Protein AF-A0A8T9CC82-F1 (afdb_monomer)

Secondary structure (DSSP, 8-state):
-PPPHHHHHHHHHHHHHHHHHHHHHHTTPPPP-SSTTS-S--PPPHHHHHHHHHHHHHHHHHHHHHHHHHHHHHTS-TTHHHHHHHHHHTTGGGSS-TTSEEEHHHHHHHHTS-HHHHHHHHHHHHHTTSSEEEETTEEE--HHHHHHHH-HHHHHHHHHIIIIIHHHHHTHHHHHHHSTT---TTSSHHHHHHT-SS-HHHHHHHHHHHHHHHHGGGPPTT-EEEEEEE-PPPTTSS-HHHHHHHHHHHHHHHHHHTT----HHHHHHHHHHH-TTEEEEEEE--TT-SEEEEEEEE-SS---

Foldseek 3Di:
DDDDLLRVLVVLLVVLVCVLVVVCVVVVHDDDDQAQPHAPDDDDPPVNVVSVVSNVLSVVVNVCVVCDDVCNVVVPDPCQLVLLLCCLVLVLLQLDDAVDKDFLVSSCVSSVHDSVVSVVSVVVVVVVSQWDDPDVGIIHGTNNSNCCNPPVVVSVVSNCCSVQLVQLLVQAVVLCVVPPPDQAQQSASRCVSPVHSDGPVVVVLVVVLVVLLVCVVVADAFDKDKDKAFAQDDPPPDRPSVNVVSVVVQSSCCSRGNVPDQDQVSVQVSQVVSPVQWAWPDWADDPPDRIIITMTTGHPDDPD

Solvent-accessible surface area (backbone atoms only — not comparable to full-atom values): 16527 Å² total; per-residue (Å²): 131,85,82,51,70,66,58,51,31,53,49,47,32,51,60,26,46,49,56,46,51,53,50,30,60,76,68,73,44,85,72,94,59,62,49,63,83,40,72,86,74,83,88,69,59,72,74,49,44,52,27,54,48,50,26,52,45,30,50,52,52,44,51,44,62,74,52,31,78,66,43,57,63,74,61,55,75,83,59,57,58,57,27,54,33,48,35,56,76,46,40,52,47,66,55,55,63,73,93,47,76,46,36,41,60,58,45,12,63,67,41,76,48,55,41,69,54,44,45,55,37,45,59,54,29,32,78,72,52,34,28,43,68,86,45,98,65,36,38,33,54,11,21,59,29,37,39,50,44,75,34,62,72,57,33,50,50,51,42,46,46,42,65,51,39,46,48,4,36,74,26,27,64,62,23,44,70,76,37,71,89,56,61,48,37,39,55,11,3,30,19,66,61,68,71,41,78,61,34,57,57,78,66,40,47,65,50,53,30,49,53,55,49,67,46,49,89,77,59,48,73,71,34,72,52,75,47,78,42,86,42,82,73,68,85,91,72,63,54,72,67,69,43,43,60,58,53,52,49,51,53,30,38,28,6,35,22,40,51,68,67,77,48,72,67,54,49,38,51,50,39,36,73,42,39,77,36,40,43,66,70,54,72,47,67,55,89,93,52,53,41,32,41,36,36,29,34,34,43,79,68,74,82,126

Organism: NCBI:txid602035

InterPro domains:
  IPR029063 S-adenosyl-L-methionine-dependent methyltransferase superfamily [G3DSA:3.40.50.150] (182-303)
  IPR029063 S-adenosyl-L-methionine-dependent methyltransferase superfamily [SSF53335] (198-278)
  IPR036388 Winged helix-like DNA-binding domain superfamily [G3DSA:1.10.10.10] (77-154)
  IPR036390 Winged helix DNA-binding domain superfamily [SSF46785] (82-149)

Radius of gyration: 23.11 Å; Cα contacts (8 Å, |Δi|>4): 413; chains: 1; bounding box: 53×67×57 Å

pLDDT: mean 87.45, std 11.49, range [38.41, 98.69]

Mean predicted aligned error: 8.7 Å

Nearest PDB structures (foldseek):
  7bqo-assembly1_A-2  TM=6.912E-01  e=6.133E-16  Hymenoscyphus scutula
  7bqj-assembly1_A  TM=6.801E-01  e=9.770E-15  Aspergillus bombycis
  7bql-assembly1_A  TM=6.651E-01  e=1.647E-14  Aspergillus bombycis
  7bqj-assembly1_B  TM=6.624E-01  e=3.422E-14  Aspergillus bombycis
  8gx4-assembly1_A  TM=6.098E-01  e=2.861E-09  Apiospora montagnei NRRL 25634

Sequence (304 aa):
MSSTRIMELASIIHNHTSKVDDYLGSQNLPTPSFDISYPATFSLPPEIQVSRQAVLEASDELTTLMLGPASSIAGQPLNSWTSIQAIQRFGIAKSFPPGTTSTFSAIALACSISESDVRRLLRYAMTCYIFHETSPGIVEHTAASKTLAEIPPFGQLVGFLSGEMWPSASRLVDAMEKWPGSEEPNEAGFALAYRTDLPMFNISDKYATKILRALIPGLKNGARVVVSELCLPKPCTLSPYAERSARSFDLSMKGIQNAKERDADDWEQLFEFADSRFKFQGITKPNGSTLSIVNASWDEKSTA

Structure (mmCIF, N/CA/C/O backbone):
data_AF-A0A8T9CC82-F1
#
_entry.id   AF-A0A8T9CC82-F1
#
loop_
_atom_site.group_PDB
_atom_site.id
_atom_site.type_symbol
_atom_site.label_atom_id
_atom_site.label_alt_id
_atom_site.label_comp_id
_atom_site.label_asym_id
_atom_site.label_entity_id
_atom_site.label_seq_id
_atom_site.pdbx_PDB_ins_code
_atom_site.Cartn_x
_atom_site.Cartn_y
_atom_site.Cartn_z
_atom_site.occupancy
_atom_site.B_iso_or_equiv
_atom_site.auth_seq_id
_atom_site.auth_comp_id
_atom_site.auth_asym_id
_atom_site.auth_atom_id
_atom_site.pdbx_PDB_model_num
ATOM 1 N N . MET A 1 1 ? 3.173 40.663 -1.779 1.00 60.94 1 MET A N 1
ATOM 2 C CA . MET A 1 1 ? 2.231 39.712 -2.408 1.00 60.94 1 MET A CA 1
ATOM 3 C C . MET A 1 1 ? 2.055 38.552 -1.444 1.00 60.94 1 MET A C 1
ATOM 5 O O . MET A 1 1 ? 3.045 38.172 -0.832 1.00 60.94 1 MET A O 1
ATOM 9 N N . SER A 1 2 ? 0.832 38.060 -1.242 1.00 73.88 2 SER A N 1
ATOM 10 C CA . SER A 1 2 ? 0.602 36.838 -0.455 1.00 73.88 2 SER A CA 1
ATOM 11 C C . SER A 1 2 ? 1.317 35.661 -1.138 1.00 73.88 2 SER A C 1
ATOM 13 O O . SER A 1 2 ? 1.354 35.611 -2.369 1.00 73.88 2 SER A O 1
ATOM 15 N N . SER A 1 3 ? 1.956 34.785 -0.355 1.00 86.12 3 SER A N 1
ATOM 16 C CA . SER A 1 3 ? 2.607 33.580 -0.881 1.00 86.12 3 SER A CA 1
ATOM 17 C C . SER A 1 3 ? 1.554 32.676 -1.521 1.00 86.12 3 SER A C 1
ATOM 19 O O . SER A 1 3 ? 0.454 32.536 -0.998 1.00 86.12 3 SER A O 1
ATOM 21 N N . THR A 1 4 ? 1.858 32.074 -2.669 1.00 96.56 4 THR A N 1
ATOM 22 C CA . THR A 1 4 ? 0.949 31.096 -3.281 1.00 96.56 4 THR A CA 1
ATOM 23 C C . THR A 1 4 ? 1.016 29.773 -2.518 1.00 96.56 4 THR A C 1
ATOM 25 O O . THR A 1 4 ? 2.058 29.431 -1.954 1.00 96.56 4 THR A O 1
ATOM 28 N N . ARG A 1 5 ? -0.061 28.977 -2.557 1.00 97.25 5 ARG A N 1
ATOM 29 C CA . ARG A 1 5 ? -0.119 27.680 -1.860 1.00 97.25 5 ARG A CA 1
ATOM 30 C C . ARG A 1 5 ? 1.023 26.735 -2.251 1.00 97.25 5 ARG A C 1
ATOM 32 O O . ARG A 1 5 ? 1.617 26.101 -1.389 1.00 97.25 5 ARG A O 1
ATOM 39 N N . ILE A 1 6 ? 1.389 26.685 -3.532 1.00 97.69 6 ILE A N 1
ATOM 40 C CA . ILE A 1 6 ? 2.502 25.844 -4.010 1.00 97.69 6 ILE A CA 1
ATOM 41 C C . ILE A 1 6 ? 3.860 26.263 -3.415 1.00 97.69 6 ILE A C 1
ATOM 43 O O . ILE A 1 6 ? 4.677 25.403 -3.098 1.00 97.69 6 ILE A O 1
ATOM 47 N N . MET A 1 7 ? 4.083 27.564 -3.190 1.00 97.94 7 MET A N 1
ATOM 48 C CA . MET A 1 7 ? 5.307 28.077 -2.560 1.00 97.94 7 MET A CA 1
ATOM 49 C C . MET A 1 7 ? 5.316 27.843 -1.047 1.00 97.94 7 MET A C 1
ATOM 51 O O . MET A 1 7 ? 6.366 27.567 -0.465 1.00 97.94 7 MET A O 1
ATOM 55 N N . GLU A 1 8 ? 4.148 27.910 -0.405 1.00 98.06 8 GLU A N 1
ATOM 56 C CA . GLU A 1 8 ? 3.991 27.538 1.004 1.00 98.06 8 GLU A CA 1
ATOM 57 C C . GLU A 1 8 ? 4.309 26.054 1.219 1.00 98.06 8 GLU A C 1
ATOM 59 O O . GLU A 1 8 ? 5.095 25.722 2.102 1.00 98.06 8 GLU A O 1
ATOM 64 N N . LEU A 1 9 ? 3.765 25.168 0.377 1.00 98.31 9 LEU A N 1
ATOM 65 C CA . LEU A 1 9 ? 4.021 23.726 0.433 1.00 98.31 9 LEU A CA 1
ATOM 66 C C . LEU A 1 9 ? 5.501 23.401 0.217 1.00 98.31 9 LEU A C 1
ATOM 68 O O . LEU A 1 9 ? 6.075 22.647 0.999 1.00 98.31 9 LEU A O 1
ATOM 72 N N . ALA A 1 10 ? 6.146 24.019 -0.777 1.00 98.25 10 ALA A N 1
ATOM 73 C CA . ALA A 1 10 ? 7.585 23.868 -0.994 1.00 98.25 10 ALA A CA 1
ATOM 74 C C . ALA A 1 10 ? 8.401 24.301 0.239 1.00 98.25 10 ALA A C 1
ATOM 76 O O . ALA A 1 10 ? 9.364 23.634 0.621 1.00 98.25 10 ALA A O 1
ATOM 77 N N . SER A 1 11 ? 7.978 25.379 0.905 1.00 98.31 11 SER A N 1
ATOM 78 C CA . SER A 1 11 ? 8.614 25.861 2.135 1.00 98.31 11 SER A CA 1
ATOM 79 C C . SER A 1 11 ? 8.408 24.897 3.312 1.00 98.31 11 SER A C 1
ATOM 81 O O . SER A 1 11 ? 9.343 24.660 4.074 1.00 98.31 11 SER A O 1
ATOM 83 N N . ILE A 1 12 ? 7.216 24.298 3.451 1.00 98.50 12 ILE A N 1
ATOM 84 C CA . ILE A 1 12 ? 6.927 23.258 4.457 1.00 98.50 12 ILE A CA 1
ATOM 85 C C . ILE A 1 12 ? 7.821 22.037 4.229 1.00 98.50 12 ILE A C 1
ATOM 87 O O . ILE A 1 12 ? 8.465 21.577 5.173 1.00 98.50 12 ILE A O 1
ATOM 91 N N . ILE A 1 13 ? 7.901 21.554 2.983 1.00 98.69 13 ILE A N 1
ATOM 92 C CA . ILE A 1 13 ? 8.746 20.415 2.604 1.00 98.69 13 ILE A CA 1
ATOM 93 C C . ILE A 1 13 ? 10.196 20.697 2.987 1.00 98.69 13 ILE A C 1
ATOM 95 O O . ILE A 1 13 ? 10.793 19.887 3.690 1.00 98.69 13 ILE A O 1
ATOM 99 N N . HIS A 1 14 ? 10.746 21.850 2.594 1.00 98.56 14 HIS A N 1
ATOM 100 C CA . HIS A 1 14 ? 12.124 22.212 2.924 1.00 98.56 14 HIS A CA 1
ATOM 101 C C . HIS A 1 14 ? 12.355 22.250 4.441 1.00 98.56 14 HIS A C 1
ATOM 103 O O . HIS A 1 14 ? 13.180 21.500 4.958 1.00 98.56 14 HIS A O 1
ATOM 109 N N . ASN A 1 15 ? 11.568 23.050 5.167 1.00 98.44 15 ASN A N 1
ATOM 110 C CA . ASN A 1 15 ? 11.764 23.277 6.598 1.00 98.44 15 ASN A CA 1
ATOM 111 C C . ASN A 1 15 ? 11.653 21.992 7.428 1.00 98.44 15 ASN A C 1
ATOM 113 O O . ASN A 1 15 ? 12.416 21.795 8.373 1.00 98.44 15 ASN A O 1
ATOM 117 N N . HIS A 1 16 ? 10.685 21.124 7.120 1.00 98.50 16 HIS A N 1
ATOM 118 C CA . HIS A 1 16 ? 10.506 19.881 7.867 1.00 98.50 16 HIS A CA 1
ATOM 119 C C . HIS A 1 16 ? 11.458 18.772 7.417 1.00 98.50 16 HIS A C 1
ATOM 121 O O . HIS A 1 16 ? 11.864 17.979 8.264 1.00 98.50 16 HIS A O 1
ATOM 127 N N . THR A 1 17 ? 11.875 18.745 6.147 1.00 98.19 17 THR A N 1
ATOM 128 C CA . THR A 1 17 ? 12.929 17.823 5.695 1.00 98.19 17 THR A CA 1
ATOM 129 C C . THR A 1 17 ? 14.247 18.144 6.387 1.00 98.19 17 THR A C 1
ATOM 131 O O . THR A 1 17 ? 14.865 17.228 6.915 1.00 98.19 17 THR A O 1
ATOM 134 N N . SER A 1 18 ? 14.626 19.425 6.494 1.00 98.19 18 SER A N 1
ATOM 135 C CA . SER A 1 18 ? 15.823 19.835 7.243 1.00 98.19 18 SER A CA 1
ATOM 136 C C . SER A 1 18 ? 15.778 19.370 8.697 1.00 98.19 18 SER A C 1
ATOM 138 O O . SER A 1 18 ? 16.730 18.767 9.164 1.00 98.19 18 SER A O 1
ATOM 140 N N . LYS A 1 19 ? 14.643 19.528 9.393 1.00 98.00 19 LYS A N 1
ATOM 141 C CA . LYS A 1 19 ? 14.496 19.028 10.775 1.00 98.00 19 LYS A CA 1
ATOM 142 C C . LYS A 1 19 ? 14.694 17.516 10.892 1.00 98.00 19 LYS A C 1
ATOM 144 O O . LYS A 1 19 ? 15.263 17.050 11.876 1.00 98.00 19 LYS A O 1
ATOM 149 N N . VAL A 1 20 ? 14.168 16.749 9.935 1.00 97.06 20 VAL A N 1
ATOM 150 C CA . VAL A 1 20 ? 14.332 15.290 9.916 1.00 97.06 20 VAL A CA 1
ATOM 151 C C . VAL A 1 20 ? 15.793 14.932 9.639 1.0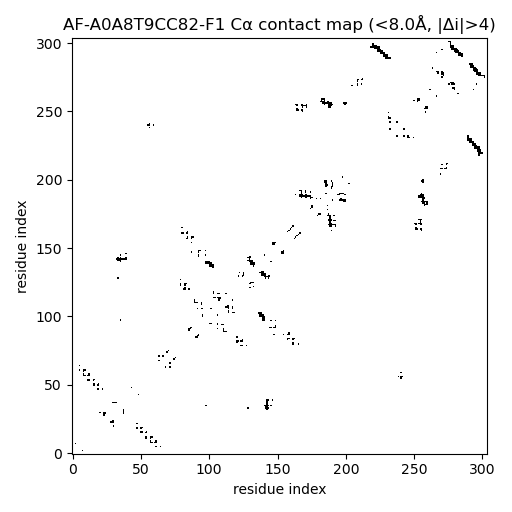0 97.06 20 VAL A C 1
ATOM 153 O O . VAL A 1 20 ? 16.348 14.112 10.363 1.00 97.06 20 VAL A O 1
ATOM 156 N N . ASP A 1 21 ? 16.417 15.557 8.642 1.00 97.00 21 ASP A N 1
ATOM 157 C CA . ASP A 1 21 ? 17.808 15.302 8.253 1.00 97.00 21 ASP A CA 1
ATOM 158 C C . ASP A 1 21 ? 18.798 15.677 9.369 1.00 97.00 21 ASP A C 1
ATOM 160 O O . ASP A 1 21 ? 19.617 14.849 9.767 1.00 97.00 21 ASP A O 1
ATOM 164 N N . ASP A 1 22 ? 18.635 16.857 9.977 1.00 97.50 22 ASP A N 1
ATOM 165 C CA . ASP A 1 22 ? 19.425 17.319 11.125 1.00 97.50 22 ASP A CA 1
ATOM 166 C C . ASP A 1 22 ? 19.336 16.330 12.297 1.00 97.50 22 ASP A C 1
ATOM 168 O O . ASP A 1 22 ? 20.345 15.993 12.924 1.00 97.50 22 ASP A O 1
ATOM 172 N N . TYR A 1 23 ? 18.129 15.828 12.592 1.00 97.06 23 TYR A N 1
ATOM 173 C CA . TYR A 1 23 ? 17.939 14.831 13.642 1.00 97.06 23 TYR A CA 1
ATOM 174 C C . TYR A 1 23 ? 18.681 13.533 13.318 1.00 97.06 23 TYR A C 1
ATOM 176 O O . TYR A 1 23 ? 19.432 13.040 14.163 1.00 97.06 23 TYR A O 1
ATOM 184 N N . LEU A 1 24 ? 18.508 13.000 12.104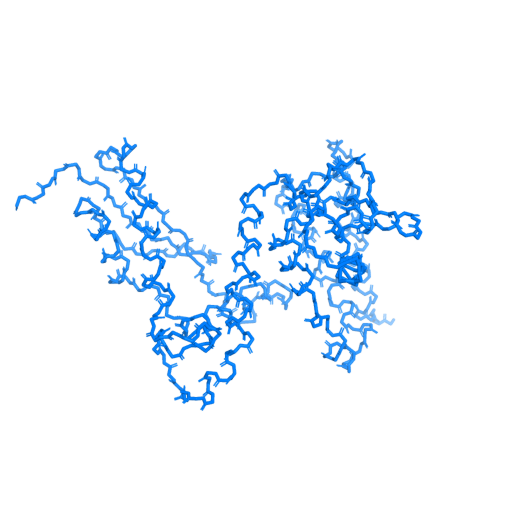 1.00 95.62 24 LEU A N 1
ATOM 185 C CA . LEU A 1 24 ? 19.170 11.767 11.678 1.00 95.62 24 LEU A CA 1
ATOM 186 C C . LEU A 1 24 ? 20.695 11.903 11.758 1.00 95.62 24 LEU A C 1
ATOM 188 O O . LEU A 1 24 ? 21.345 11.044 12.353 1.00 95.62 24 LEU A O 1
ATOM 192 N N . GLY A 1 25 ? 21.246 13.016 11.267 1.00 95.75 25 GLY A N 1
ATOM 193 C CA . GLY A 1 25 ? 22.669 13.328 11.370 1.00 95.75 25 GLY A CA 1
ATOM 194 C C . GLY A 1 25 ? 23.148 13.414 12.821 1.00 95.75 25 GLY A C 1
ATOM 195 O O . GLY A 1 25 ? 24.139 12.781 13.180 1.00 95.75 25 GLY A O 1
ATOM 196 N N . SER A 1 26 ? 22.414 14.116 13.693 1.00 96.62 26 SER A N 1
ATOM 197 C CA . SER A 1 26 ? 22.783 14.269 15.111 1.00 96.62 26 SER A CA 1
ATOM 198 C C . SER A 1 26 ? 22.814 12.949 15.891 1.00 96.62 26 SER A C 1
ATOM 200 O O . SER A 1 26 ? 23.557 12.820 16.863 1.00 96.62 26 SER A O 1
ATOM 202 N N . GLN A 1 27 ? 22.005 11.973 15.473 1.00 94.94 27 GLN A N 1
ATOM 203 C CA . GLN A 1 27 ? 21.898 10.656 16.100 1.00 94.94 27 GLN A CA 1
ATOM 204 C C . GLN A 1 27 ? 22.718 9.578 15.367 1.00 94.94 27 GLN A C 1
ATOM 206 O O . GLN A 1 27 ? 22.663 8.412 15.756 1.00 94.94 27 GLN A O 1
ATOM 211 N N . ASN A 1 28 ? 23.477 9.943 14.322 1.00 93.69 28 ASN A N 1
ATOM 212 C CA . ASN A 1 28 ? 24.186 9.015 13.428 1.00 93.69 28 ASN A CA 1
ATOM 213 C C . ASN A 1 28 ? 23.277 7.909 12.857 1.00 93.69 28 ASN A C 1
ATOM 215 O O . ASN A 1 28 ? 23.661 6.741 12.766 1.00 93.69 28 ASN A O 1
ATOM 219 N N . LEU A 1 29 ? 22.047 8.276 12.503 1.00 93.00 29 LEU A N 1
ATOM 220 C CA . LEU A 1 29 ? 21.052 7.382 11.923 1.00 93.00 29 LEU A CA 1
ATOM 221 C C . LEU A 1 29 ? 21.124 7.407 10.391 1.00 93.00 29 LEU A C 1
ATOM 223 O O . LEU A 1 29 ? 21.481 8.433 9.812 1.00 93.00 29 LEU A O 1
ATOM 227 N N . PRO A 1 30 ? 20.756 6.307 9.708 1.00 91.69 30 PRO A N 1
ATOM 228 C CA . PRO A 1 30 ? 20.768 6.268 8.251 1.00 91.69 30 PRO A CA 1
ATOM 229 C C . PRO A 1 30 ? 19.722 7.219 7.651 1.00 91.69 30 PRO A C 1
ATOM 231 O O . PRO A 1 30 ? 18.550 7.206 8.038 1.00 91.69 30 PRO A O 1
ATOM 234 N N . THR A 1 31 ? 20.132 7.995 6.649 1.00 92.12 31 THR A N 1
ATOM 235 C CA . THR A 1 31 ? 19.235 8.831 5.836 1.00 92.12 31 THR A CA 1
ATOM 236 C C . THR A 1 31 ? 18.356 7.958 4.923 1.00 92.12 31 THR A C 1
ATOM 238 O O . THR A 1 31 ? 18.851 6.956 4.396 1.00 92.12 31 THR A O 1
ATOM 241 N N . PRO A 1 32 ? 17.062 8.297 4.715 1.00 92.62 32 PRO A N 1
ATOM 242 C CA . PRO A 1 32 ? 16.181 7.596 3.780 1.00 92.62 32 PRO A CA 1
ATOM 243 C C . PRO A 1 32 ? 16.805 7.392 2.400 1.00 92.62 32 PRO A C 1
ATOM 245 O O . PRO A 1 32 ? 17.308 8.329 1.785 1.00 92.62 32 PRO A O 1
ATOM 248 N N . SER A 1 33 ? 16.756 6.153 1.915 1.00 94.62 33 SER A N 1
ATOM 249 C CA . SER A 1 33 ? 17.393 5.731 0.671 1.00 94.62 33 SER A CA 1
ATOM 250 C C . SER A 1 33 ? 16.652 4.535 0.067 1.00 94.62 33 SER A C 1
ATOM 252 O O . SER A 1 33 ? 15.993 3.776 0.778 1.00 94.62 33 SER A O 1
ATOM 254 N N . PHE A 1 34 ? 16.778 4.348 -1.249 1.00 96.38 34 PHE A N 1
ATOM 255 C CA . PHE A 1 34 ? 16.325 3.131 -1.931 1.00 96.38 34 PHE A CA 1
ATOM 256 C C . PHE A 1 34 ? 17.347 1.986 -1.850 1.00 96.38 34 PHE A C 1
ATOM 258 O O . PHE A 1 34 ? 17.025 0.860 -2.231 1.00 96.38 34 PHE A O 1
ATOM 265 N N . ASP A 1 35 ? 18.557 2.259 -1.362 1.00 95.50 35 ASP A N 1
ATOM 266 C CA . ASP A 1 35 ? 19.635 1.284 -1.219 1.00 95.50 35 ASP A CA 1
ATOM 267 C C . ASP A 1 35 ? 19.294 0.185 -0.200 1.00 95.50 35 ASP A C 1
ATOM 269 O O . ASP A 1 35 ? 18.665 0.436 0.827 1.00 95.50 35 ASP A O 1
ATOM 273 N N . ILE A 1 36 ? 19.750 -1.043 -0.455 1.00 95.31 36 ILE A N 1
ATOM 274 C CA . ILE A 1 36 ? 19.469 -2.223 0.381 1.00 95.31 36 ILE A CA 1
ATOM 275 C C . ILE A 1 36 ? 19.974 -2.116 1.828 1.00 95.31 36 ILE A C 1
ATOM 277 O O . ILE A 1 36 ? 19.551 -2.906 2.681 1.00 95.31 36 ILE A O 1
ATOM 281 N N . SER A 1 37 ? 20.895 -1.192 2.112 1.00 93.44 37 SER A N 1
ATOM 282 C CA . SER A 1 37 ? 21.384 -0.909 3.463 1.00 93.44 37 SER A CA 1
ATOM 283 C C . SER A 1 37 ? 20.346 -0.199 4.333 1.00 93.44 37 SER A C 1
ATOM 285 O O . SER A 1 37 ? 20.429 -0.293 5.559 1.00 93.44 37 SER A O 1
ATOM 287 N N . TYR A 1 38 ? 19.350 0.466 3.735 1.00 94.62 38 TYR A N 1
ATOM 288 C CA . TYR A 1 38 ? 18.329 1.172 4.497 1.00 94.62 38 TYR A CA 1
ATOM 289 C C . TYR A 1 38 ? 17.411 0.182 5.243 1.00 94.62 38 TYR A C 1
ATOM 291 O O . TYR A 1 38 ? 16.902 -0.768 4.635 1.00 94.62 38 TYR A O 1
ATOM 299 N N . PRO A 1 39 ? 17.191 0.358 6.561 1.00 91.88 39 PRO A N 1
ATOM 300 C CA . PRO A 1 39 ? 16.388 -0.570 7.347 1.00 91.88 39 PRO A CA 1
ATOM 301 C C . PRO A 1 39 ? 14.901 -0.483 6.981 1.00 91.88 39 PRO A C 1
ATOM 303 O O . PRO A 1 39 ? 14.358 0.596 6.761 1.00 91.88 39 PRO A O 1
ATOM 306 N N . ALA A 1 40 ? 14.212 -1.628 6.994 1.00 87.38 40 ALA A N 1
ATOM 307 C CA . ALA A 1 40 ? 12.778 -1.704 6.697 1.00 87.38 40 ALA A CA 1
ATOM 308 C C . ALA A 1 40 ? 11.904 -0.961 7.722 1.00 87.38 40 ALA A C 1
ATOM 310 O O . ALA A 1 40 ? 10.841 -0.439 7.391 1.00 87.38 40 ALA A O 1
ATOM 311 N N . THR A 1 41 ? 12.345 -0.926 8.980 1.00 82.31 41 THR A N 1
ATOM 312 C CA . THR A 1 41 ? 11.643 -0.257 10.074 1.00 82.31 41 THR A CA 1
ATOM 313 C C . THR A 1 41 ? 12.631 0.514 10.927 1.00 82.31 41 THR A C 1
ATOM 315 O O . THR A 1 41 ? 13.655 -0.029 11.342 1.00 82.31 41 THR A O 1
ATOM 318 N N . PHE A 1 42 ? 12.290 1.758 11.237 1.00 81.75 42 PHE A N 1
ATOM 319 C CA . PHE A 1 42 ? 13.041 2.598 12.155 1.00 81.75 42 PHE A CA 1
ATOM 320 C C . PHE A 1 42 ? 12.078 3.513 12.926 1.00 81.75 42 PHE A C 1
ATOM 322 O O . PHE A 1 42 ? 11.101 4.013 12.359 1.00 81.75 42 PHE A O 1
ATOM 329 N N . SER A 1 43 ? 12.340 3.723 14.217 1.00 84.62 43 SER A N 1
ATOM 330 C CA . SER A 1 43 ? 11.483 4.511 15.109 1.00 84.62 43 SER A CA 1
ATOM 331 C C . SER A 1 43 ? 12.045 5.916 15.298 1.00 84.62 43 SER A C 1
ATOM 333 O O . SER A 1 43 ? 13.135 6.076 15.835 1.00 84.62 43 SER A O 1
ATOM 335 N N . LEU A 1 44 ? 11.280 6.934 14.900 1.00 89.25 44 LEU A N 1
ATOM 336 C CA . LEU A 1 44 ? 11.583 8.342 15.186 1.00 89.25 44 LEU A CA 1
ATOM 337 C C . LEU A 1 44 ? 10.770 8.820 16.397 1.00 89.25 44 LEU A C 1
ATOM 339 O O . LEU A 1 44 ? 9.638 8.348 16.573 1.00 89.25 44 LEU A O 1
ATOM 343 N N . PRO A 1 45 ? 11.298 9.764 17.195 1.00 94.00 45 PRO A N 1
ATOM 344 C CA . PRO A 1 45 ? 10.574 10.335 18.321 1.00 94.00 45 PRO A CA 1
ATOM 345 C C . PRO A 1 45 ? 9.391 11.201 17.841 1.00 94.00 45 PRO A C 1
ATOM 347 O O . PRO A 1 45 ? 9.399 11.668 16.693 1.00 94.00 45 PRO A O 1
ATOM 350 N N . PRO A 1 46 ? 8.352 11.405 18.675 1.00 93.06 46 PRO A N 1
ATOM 351 C CA . PRO A 1 46 ? 7.082 12.007 18.255 1.00 93.06 46 PRO A CA 1
ATOM 352 C C . PRO A 1 46 ? 7.211 13.352 17.527 1.00 93.06 46 PRO A C 1
ATOM 354 O O . PRO A 1 46 ? 6.524 13.597 16.539 1.00 93.06 46 PRO A O 1
ATOM 357 N N . GLU A 1 47 ? 8.121 14.218 17.957 1.00 93.00 47 GLU A N 1
ATOM 358 C CA . GLU A 1 47 ? 8.361 15.530 17.356 1.00 93.00 47 GLU A CA 1
ATOM 359 C C . GLU A 1 47 ? 8.928 15.446 15.929 1.00 93.00 47 GLU A C 1
ATOM 361 O O . GLU A 1 47 ? 8.565 16.236 15.050 1.00 93.00 47 GLU A O 1
ATOM 366 N N . ILE A 1 48 ? 9.767 14.443 15.662 1.00 96.25 48 ILE A N 1
ATOM 367 C CA . ILE A 1 48 ? 10.315 14.188 14.327 1.00 96.25 48 ILE A CA 1
ATOM 368 C C . ILE A 1 48 ? 9.289 13.453 13.464 1.00 96.25 48 ILE A C 1
ATOM 370 O O . ILE A 1 48 ? 9.200 13.721 12.267 1.00 96.25 48 ILE A O 1
ATOM 374 N N . GLN A 1 49 ? 8.443 12.609 14.064 1.00 93.75 49 GLN A N 1
ATOM 375 C CA . GLN A 1 49 ? 7.300 11.998 13.377 1.00 93.75 49 GLN A CA 1
ATOM 376 C C . GLN A 1 49 ? 6.335 13.050 12.829 1.00 93.75 49 GLN A C 1
ATOM 378 O O . GLN A 1 49 ? 5.920 12.944 11.677 1.00 93.75 49 GLN A O 1
ATOM 383 N N . VAL A 1 50 ? 6.034 14.094 13.608 1.00 94.69 50 VAL A N 1
ATOM 384 C CA . VAL A 1 50 ? 5.215 15.229 13.151 1.00 94.69 50 VAL A CA 1
ATOM 385 C C . VAL A 1 50 ? 5.859 15.918 11.948 1.00 94.69 50 VAL A C 1
ATOM 387 O O . VAL A 1 50 ? 5.174 16.222 10.974 1.00 94.69 50 VAL A O 1
ATOM 390 N N . SER A 1 51 ? 7.181 16.124 11.971 1.00 97.38 51 SER A N 1
ATOM 391 C CA . SER A 1 51 ? 7.882 16.728 10.831 1.00 97.38 51 SER A CA 1
ATOM 392 C C . SER A 1 51 ? 7.876 15.825 9.598 1.00 97.38 51 SER A C 1
ATOM 394 O O . SER A 1 51 ? 7.575 16.298 8.507 1.00 97.38 51 SER A O 1
ATOM 396 N N . ARG A 1 52 ? 8.117 14.521 9.766 1.00 95.38 52 ARG A N 1
ATOM 397 C CA . ARG A 1 52 ? 8.009 13.535 8.684 1.00 95.38 52 ARG A CA 1
ATOM 398 C C . ARG A 1 52 ? 6.609 13.532 8.069 1.00 95.38 52 ARG A C 1
ATOM 400 O O . ARG A 1 52 ? 6.485 13.553 6.849 1.00 95.38 52 ARG A O 1
ATOM 407 N N . GLN A 1 53 ? 5.569 13.550 8.899 1.00 95.06 53 GLN A N 1
ATOM 408 C CA . GLN A 1 53 ? 4.182 13.599 8.444 1.00 95.06 53 GLN A CA 1
ATOM 409 C C . GLN A 1 53 ? 3.895 14.885 7.656 1.00 95.06 53 GLN A C 1
ATOM 411 O O . GLN A 1 53 ? 3.337 14.806 6.568 1.00 95.06 53 GLN A O 1
ATOM 416 N N . ALA A 1 54 ? 4.351 16.047 8.134 1.00 97.44 54 ALA A N 1
ATOM 417 C CA . ALA A 1 54 ? 4.184 17.316 7.422 1.00 97.44 54 ALA A CA 1
ATOM 418 C C . ALA A 1 54 ? 4.830 17.304 6.023 1.00 97.44 54 ALA A C 1
ATOM 420 O O . ALA A 1 54 ? 4.245 17.826 5.074 1.00 97.44 54 ALA A O 1
ATOM 421 N N . VAL A 1 55 ? 6.005 16.674 5.870 1.00 98.00 55 VAL A N 1
ATOM 422 C CA . VAL A 1 55 ? 6.649 16.493 4.554 1.00 98.00 55 VAL A CA 1
ATOM 423 C C . VAL A 1 55 ? 5.787 15.627 3.638 1.00 98.00 55 VAL A C 1
ATOM 425 O O . VAL A 1 55 ? 5.593 15.987 2.478 1.00 98.00 55 VAL A O 1
ATOM 428 N N . LEU A 1 56 ? 5.264 14.507 4.141 1.00 96.88 56 LEU A N 1
ATOM 429 C CA . LEU A 1 56 ? 4.442 13.583 3.357 1.00 96.88 56 LEU A CA 1
ATOM 430 C C . LEU A 1 56 ? 3.140 14.243 2.883 1.00 96.88 56 LEU A C 1
ATOM 432 O O . LEU A 1 56 ? 2.815 14.168 1.701 1.00 96.88 56 LEU A O 1
ATOM 436 N N . GLU A 1 57 ? 2.443 14.945 3.777 1.00 97.38 57 GLU A N 1
ATOM 437 C CA . GLU A 1 57 ? 1.205 15.664 3.459 1.00 97.38 57 GLU A CA 1
ATOM 438 C C . GLU A 1 57 ? 1.439 16.782 2.444 1.00 97.38 57 GLU A C 1
ATOM 440 O O . GLU A 1 57 ? 0.715 16.888 1.454 1.00 97.38 57 GLU A O 1
ATOM 445 N N . ALA A 1 58 ? 2.485 17.589 2.649 1.00 98.25 58 ALA A N 1
ATOM 446 C CA . ALA A 1 58 ? 2.793 18.683 1.741 1.00 98.25 58 ALA A CA 1
ATOM 447 C C . ALA A 1 58 ? 3.257 18.184 0.365 1.00 98.25 58 ALA A C 1
ATOM 449 O O . ALA A 1 58 ? 2.908 18.784 -0.650 1.00 98.25 58 ALA A O 1
ATOM 450 N N . SER A 1 59 ? 4.009 17.079 0.316 1.00 97.94 59 SER A N 1
ATOM 451 C CA . SER A 1 59 ? 4.458 16.462 -0.939 1.00 97.94 59 SER A CA 1
ATOM 452 C C . SER A 1 59 ? 3.295 15.863 -1.726 1.00 97.94 59 SER A C 1
ATOM 454 O O . SER A 1 59 ? 3.246 16.005 -2.948 1.00 97.94 59 SER A O 1
ATOM 456 N N . ASP A 1 60 ? 2.343 15.227 -1.041 1.00 96.31 60 ASP A N 1
ATOM 457 C CA . ASP A 1 60 ? 1.124 14.682 -1.641 1.00 96.31 60 ASP A CA 1
ATOM 458 C C . ASP A 1 60 ? 0.237 15.784 -2.241 1.00 96.31 60 ASP A C 1
ATOM 460 O O . ASP A 1 60 ? -0.161 15.707 -3.410 1.00 96.31 60 ASP A O 1
ATOM 464 N N . GLU A 1 61 ? -0.007 16.851 -1.474 1.00 97.44 61 GLU A N 1
ATOM 465 C CA . GLU A 1 61 ? -0.791 17.997 -1.935 1.00 97.44 61 GLU A CA 1
ATOM 466 C C . GLU A 1 61 ? -0.093 18.707 -3.101 1.00 97.44 61 GLU A C 1
ATOM 468 O O . GLU A 1 61 ? -0.716 18.963 -4.132 1.00 97.44 61 GLU A O 1
ATOM 473 N N . LEU A 1 62 ? 1.214 18.972 -2.984 1.00 97.75 62 LEU A N 1
ATOM 474 C CA . LEU A 1 62 ? 1.984 19.634 -4.035 1.00 97.75 62 LEU A CA 1
ATOM 475 C C . LEU A 1 62 ? 1.994 18.804 -5.321 1.00 97.75 62 LEU A C 1
ATOM 477 O O . LEU A 1 62 ? 1.762 19.354 -6.394 1.00 97.75 62 LEU A O 1
ATOM 481 N N . THR A 1 63 ? 2.195 17.488 -5.226 1.00 95.62 63 THR A N 1
ATOM 482 C CA . THR A 1 63 ? 2.141 16.587 -6.388 1.00 95.62 63 THR A CA 1
ATOM 483 C C . THR A 1 63 ? 0.778 16.666 -7.069 1.00 95.62 63 THR A C 1
ATOM 485 O O . THR A 1 63 ? 0.701 16.850 -8.284 1.00 95.62 63 THR A O 1
ATOM 488 N N . THR A 1 64 ? -0.303 16.601 -6.291 1.00 95.75 64 THR A N 1
ATOM 489 C CA . THR A 1 64 ? -1.673 16.685 -6.811 1.00 95.75 64 THR A CA 1
ATOM 490 C C . THR A 1 64 ? -1.939 18.024 -7.507 1.00 95.75 64 THR A C 1
ATOM 492 O O . THR A 1 64 ? -2.503 18.046 -8.602 1.00 95.75 64 THR A O 1
ATOM 495 N N . LEU A 1 65 ? -1.495 19.139 -6.916 1.00 96.62 65 LEU A N 1
ATOM 496 C CA . LEU A 1 65 ? -1.633 20.475 -7.504 1.00 96.62 65 LEU A CA 1
ATOM 497 C C . LEU A 1 65 ? -0.832 20.620 -8.805 1.00 96.62 65 LEU A C 1
ATOM 499 O O . LEU A 1 65 ? -1.341 21.188 -9.769 1.00 96.62 65 LEU A O 1
ATOM 503 N N . MET A 1 66 ? 0.391 20.085 -8.850 1.00 96.38 66 MET A N 1
ATOM 504 C CA . MET A 1 66 ? 1.263 20.155 -10.028 1.00 96.38 66 MET A CA 1
ATOM 505 C C . MET A 1 66 ? 0.771 19.281 -11.188 1.00 96.38 66 MET A C 1
ATOM 507 O O . MET A 1 66 ? 0.953 19.650 -12.346 1.00 96.38 66 MET A O 1
ATOM 511 N N . LEU A 1 67 ? 0.125 18.148 -10.899 1.00 94.94 67 LEU A N 1
ATOM 512 C CA . LEU A 1 67 ? -0.514 17.302 -11.914 1.00 94.94 67 LEU A CA 1
ATOM 513 C C . LEU A 1 67 ? -1.725 17.986 -12.565 1.00 94.94 67 LEU A C 1
ATOM 515 O O . LEU A 1 67 ? -2.015 1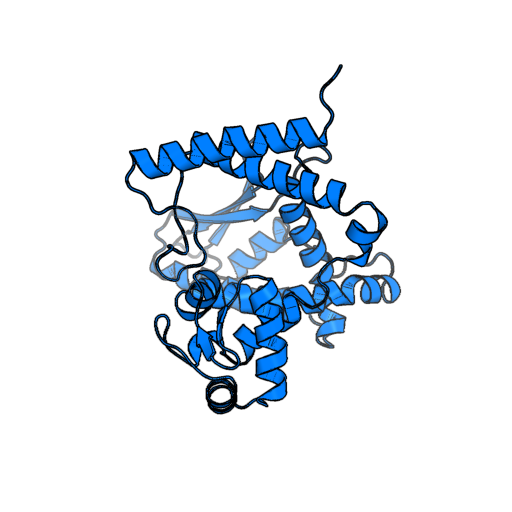7.755 -13.742 1.00 94.94 67 LEU A O 1
ATOM 519 N N . GLY A 1 68 ? -2.439 18.810 -11.795 1.00 94.19 68 GLY A N 1
ATOM 520 C CA . GLY A 1 68 ? -3.724 19.372 -12.188 1.00 94.19 68 GLY A CA 1
ATOM 521 C C . GLY A 1 68 ? -4.868 18.343 -12.147 1.00 94.19 68 GLY A C 1
ATOM 522 O O . GLY A 1 68 ? -4.645 17.143 -11.974 1.00 94.19 68 GLY A O 1
ATOM 523 N N . PRO A 1 69 ? -6.123 18.796 -12.313 1.00 93.06 69 PRO A N 1
ATOM 524 C CA . PRO A 1 69 ? -7.314 17.993 -12.017 1.00 93.06 69 PRO A CA 1
ATOM 525 C C . PRO A 1 69 ? -7.511 16.780 -12.938 1.00 93.06 69 PRO A C 1
ATOM 527 O O . PRO A 1 69 ? -7.997 15.746 -12.496 1.00 93.06 69 PRO A O 1
ATOM 530 N N . ALA A 1 70 ? -7.148 16.880 -14.220 1.00 90.62 70 ALA A N 1
ATOM 531 C CA . ALA A 1 70 ? -7.323 15.767 -15.154 1.00 90.62 70 ALA A CA 1
ATOM 532 C C . ALA A 1 70 ? -6.332 14.631 -14.857 1.00 90.62 70 ALA A C 1
ATOM 534 O O . ALA A 1 70 ? -6.727 13.473 -14.719 1.00 90.62 70 ALA A O 1
ATOM 535 N N . SER A 1 71 ? -5.050 14.970 -14.710 1.00 90.38 71 SER A N 1
ATOM 536 C CA . SER A 1 71 ? -3.991 13.993 -14.449 1.00 90.38 71 SER A CA 1
ATOM 537 C C . SER A 1 71 ? -4.061 13.423 -13.034 1.00 90.38 71 SER A C 1
ATOM 539 O O . SER A 1 71 ? -3.680 12.274 -12.839 1.00 90.38 71 SER A O 1
ATOM 541 N N . SER A 1 72 ? -4.581 14.163 -12.048 1.00 87.69 72 SER A N 1
ATOM 542 C CA . SER A 1 72 ? -4.770 13.624 -10.696 1.00 87.69 72 SER A CA 1
ATOM 543 C C . SER A 1 72 ? -5.833 12.519 -10.632 1.00 87.69 72 SER A C 1
ATOM 545 O O . SER A 1 72 ? -5.723 11.632 -9.787 1.00 87.69 72 SER A O 1
ATOM 547 N N . ILE A 1 73 ? -6.815 12.529 -11.544 1.00 85.19 73 ILE A N 1
ATOM 548 C CA . ILE A 1 73 ? -7.849 11.489 -11.665 1.00 85.19 73 ILE A CA 1
ATOM 549 C C . ILE A 1 73 ? -7.384 10.366 -12.601 1.00 85.19 73 ILE A C 1
ATOM 551 O O . ILE A 1 73 ? -7.370 9.200 -12.217 1.00 85.19 73 ILE A O 1
ATOM 555 N N . ALA A 1 74 ? -6.994 10.707 -13.832 1.00 83.38 74 ALA A N 1
ATOM 556 C CA . ALA A 1 74 ? -6.714 9.727 -14.885 1.00 83.38 74 ALA A CA 1
ATOM 557 C C . ALA A 1 74 ? -5.274 9.183 -14.871 1.00 83.38 74 ALA A C 1
ATOM 559 O O . ALA A 1 74 ? -5.001 8.156 -15.486 1.00 83.38 74 ALA A O 1
ATOM 560 N N . GLY A 1 75 ? -4.348 9.861 -14.190 1.00 74.31 75 GLY A N 1
ATOM 561 C CA . GLY A 1 75 ? -2.936 9.475 -14.103 1.00 74.31 75 GLY A CA 1
ATOM 562 C C . GLY A 1 75 ? -2.620 8.491 -12.977 1.00 74.31 75 GLY A C 1
ATOM 563 O O . GLY A 1 75 ? -1.452 8.163 -12.775 1.00 74.31 75 GLY A O 1
ATOM 564 N N . GLN A 1 76 ? -3.627 8.025 -12.230 1.00 73.81 76 GLN A N 1
ATOM 565 C CA . GLN A 1 76 ? -3.409 7.100 -11.123 1.00 73.81 76 GLN A CA 1
ATOM 566 C C . GLN A 1 76 ? -2.887 5.740 -11.634 1.00 73.81 76 GLN A C 1
ATOM 568 O O . GLN A 1 76 ? -3.455 5.165 -12.568 1.00 73.81 76 GLN A O 1
ATOM 573 N N . PRO A 1 77 ? -1.819 5.190 -11.030 1.00 74.62 77 PRO A N 1
ATOM 574 C CA . PRO A 1 77 ? -1.197 3.942 -11.463 1.00 74.62 77 PRO A CA 1
ATOM 575 C C . PRO A 1 77 ? -2.096 2.715 -11.209 1.00 74.62 77 PRO A C 1
ATOM 577 O O . PRO A 1 77 ? -1.997 2.059 -10.169 1.00 74.62 77 PRO A O 1
ATOM 580 N N . LEU A 1 78 ? -2.934 2.365 -12.193 1.00 74.62 78 LEU A N 1
ATOM 581 C CA . LEU A 1 78 ? -3.899 1.252 -12.126 1.00 74.62 78 LEU A CA 1
ATOM 582 C C . LEU A 1 78 ? -3.252 -0.119 -11.860 1.00 74.62 78 LEU A C 1
ATOM 584 O O . LEU A 1 78 ? -3.849 -0.974 -11.214 1.00 74.62 78 LEU A O 1
ATOM 588 N N . ASN A 1 79 ? -2.029 -0.331 -12.354 1.00 79.44 79 ASN A N 1
ATOM 589 C CA . ASN A 1 79 ? -1.377 -1.647 -12.377 1.00 79.44 79 ASN A CA 1
ATOM 590 C C . ASN A 1 79 ? -0.378 -1.866 -11.228 1.00 79.44 79 ASN A C 1
ATOM 592 O O . ASN A 1 79 ? 0.335 -2.869 -11.219 1.00 79.44 79 ASN A O 1
ATOM 596 N N . SER A 1 80 ? -0.316 -0.948 -10.257 1.00 79.06 80 SER A N 1
ATOM 597 C CA . SER A 1 80 ? 0.612 -1.031 -9.117 1.00 79.06 80 SER A CA 1
ATOM 598 C C . SER A 1 80 ? 0.451 -2.309 -8.303 1.00 79.06 80 SER A C 1
ATOM 600 O O . SER A 1 80 ? 1.436 -2.995 -8.021 1.00 79.06 80 SER A O 1
ATOM 602 N N . TRP A 1 81 ? -0.790 -2.699 -8.031 1.00 88.56 81 TRP A N 1
ATOM 603 C CA . TRP A 1 81 ? -1.082 -3.939 -7.321 1.00 88.56 81 TRP A CA 1
ATOM 604 C C . TRP A 1 81 ? -0.807 -5.197 -8.143 1.00 88.56 81 TRP A C 1
ATOM 606 O O . TRP A 1 81 ? -0.418 -6.204 -7.561 1.00 88.56 81 TRP A O 1
ATOM 616 N N . THR A 1 82 ? -0.905 -5.142 -9.473 1.00 92.38 82 THR A N 1
ATOM 617 C CA . THR A 1 82 ? -0.607 -6.287 -10.350 1.00 92.38 82 THR A CA 1
ATOM 618 C C . THR A 1 82 ? 0.848 -6.733 -10.210 1.00 92.38 82 THR A C 1
ATOM 620 O O . THR A 1 82 ? 1.119 -7.918 -10.013 1.00 92.38 82 THR A O 1
ATOM 623 N N . SER A 1 83 ? 1.797 -5.790 -10.256 1.00 94.00 83 SER A N 1
ATOM 624 C CA . SER A 1 83 ? 3.218 -6.108 -10.065 1.00 94.00 83 SER A CA 1
ATOM 625 C C . SER A 1 83 ? 3.498 -6.639 -8.660 1.00 94.00 83 SER A C 1
ATOM 627 O O . SER A 1 83 ? 4.197 -7.639 -8.518 1.00 94.00 83 SER A O 1
ATOM 629 N N . ILE A 1 84 ? 2.926 -6.018 -7.624 1.00 92.88 84 ILE A N 1
ATOM 630 C CA . ILE A 1 84 ? 3.099 -6.451 -6.229 1.00 92.88 84 ILE A CA 1
ATOM 631 C C . ILE A 1 84 ? 2.542 -7.867 -6.016 1.00 92.88 84 ILE A C 1
ATOM 633 O O . ILE A 1 84 ? 3.219 -8.714 -5.426 1.00 92.88 84 ILE A O 1
ATOM 637 N N . GLN A 1 85 ? 1.345 -8.143 -6.542 1.00 93.38 85 GLN A N 1
ATOM 638 C CA . GLN A 1 85 ? 0.711 -9.457 -6.477 1.00 93.38 85 GLN A CA 1
ATOM 639 C C . GLN A 1 85 ? 1.587 -10.513 -7.151 1.00 93.38 85 GLN A C 1
ATOM 641 O O . GLN A 1 85 ? 1.820 -11.573 -6.576 1.00 93.38 85 GLN A O 1
ATOM 646 N N . ALA A 1 86 ? 2.112 -10.228 -8.346 1.00 95.12 86 ALA A N 1
ATOM 647 C CA . ALA A 1 86 ? 2.987 -11.153 -9.054 1.00 95.12 86 ALA A CA 1
ATOM 648 C C . ALA A 1 86 ? 4.305 -11.397 -8.301 1.00 95.12 86 ALA A C 1
ATOM 650 O O . ALA A 1 86 ? 4.733 -12.545 -8.177 1.00 95.12 86 ALA A O 1
ATOM 651 N N . ILE A 1 87 ? 4.916 -10.342 -7.744 1.00 95.56 87 ILE A N 1
ATOM 652 C CA . ILE A 1 87 ? 6.144 -10.454 -6.946 1.00 95.56 87 ILE A CA 1
ATOM 653 C C . ILE A 1 87 ? 5.943 -11.403 -5.764 1.00 95.56 87 ILE A C 1
ATOM 655 O O . ILE A 1 87 ? 6.802 -12.255 -5.528 1.00 95.56 87 ILE A O 1
ATOM 659 N N . GLN A 1 88 ? 4.818 -11.293 -5.052 1.00 92.81 88 GLN A N 1
ATOM 660 C CA . GLN A 1 88 ? 4.503 -12.209 -3.956 1.00 92.81 88 GLN A CA 1
ATOM 661 C C . GLN A 1 88 ? 4.152 -13.615 -4.449 1.00 92.81 88 GLN A C 1
ATOM 663 O O . GLN A 1 88 ? 4.745 -14.594 -3.999 1.00 92.81 88 GLN A O 1
ATOM 668 N N . ARG A 1 89 ? 3.215 -13.732 -5.394 1.00 93.25 89 ARG A N 1
ATOM 669 C CA . ARG A 1 89 ? 2.622 -15.015 -5.800 1.00 93.25 89 ARG A CA 1
ATOM 670 C C . ARG A 1 89 ? 3.606 -15.938 -6.516 1.00 93.25 89 ARG A C 1
ATOM 672 O O . ARG A 1 89 ? 3.532 -17.147 -6.327 1.00 93.25 89 ARG A O 1
ATOM 679 N N . PHE A 1 90 ? 4.532 -15.379 -7.294 1.00 96.69 90 PHE A N 1
ATOM 680 C CA . PHE A 1 90 ? 5.595 -16.136 -7.965 1.00 96.69 90 PHE A CA 1
ATOM 681 C C . PHE A 1 90 ? 6.911 -16.159 -7.174 1.00 96.69 90 PHE A C 1
ATOM 683 O O . PHE A 1 90 ? 7.901 -16.713 -7.645 1.00 96.69 90 PHE A O 1
ATOM 690 N N . GLY A 1 91 ? 6.952 -15.549 -5.983 1.00 95.56 91 GLY A N 1
ATOM 691 C CA . GLY A 1 91 ? 8.150 -15.523 -5.145 1.00 95.56 91 GLY A CA 1
ATOM 692 C C . GLY A 1 91 ? 9.331 -14.775 -5.771 1.00 95.56 91 GLY A C 1
ATOM 693 O O . GLY A 1 91 ? 10.477 -15.104 -5.476 1.00 95.56 91 GLY A O 1
ATOM 694 N N . ILE A 1 92 ? 9.076 -13.765 -6.613 1.00 97.88 92 ILE A N 1
ATOM 695 C CA . ILE A 1 92 ? 10.117 -13.056 -7.377 1.00 97.88 92 ILE A CA 1
ATOM 696 C C . ILE A 1 92 ? 11.159 -12.434 -6.447 1.00 97.88 92 ILE A C 1
ATOM 698 O O . ILE A 1 92 ? 12.355 -12.575 -6.686 1.00 97.88 92 ILE A O 1
ATOM 702 N N . ALA A 1 93 ? 10.730 -11.817 -5.342 1.00 97.19 93 ALA A N 1
ATOM 703 C CA . ALA A 1 93 ? 11.649 -11.225 -4.366 1.00 97.19 93 ALA A CA 1
ATOM 704 C C . ALA A 1 93 ? 12.563 -12.247 -3.674 1.00 97.19 93 ALA A C 1
ATOM 706 O O . ALA A 1 93 ? 13.574 -11.861 -3.110 1.00 97.19 93 ALA A O 1
ATOM 707 N N . LYS A 1 94 ? 12.229 -13.540 -3.720 1.00 97.00 94 LYS A N 1
ATOM 708 C CA . LYS A 1 94 ? 13.030 -14.623 -3.134 1.00 97.00 94 LYS A CA 1
ATOM 709 C C . LYS A 1 94 ? 13.819 -15.410 -4.185 1.00 97.00 94 LYS A C 1
ATOM 711 O O . LYS A 1 94 ? 14.488 -16.375 -3.833 1.00 97.00 94 LYS A O 1
ATOM 716 N N . SER A 1 95 ? 13.728 -15.028 -5.462 1.00 98.00 95 SER A N 1
ATOM 717 C CA . SER A 1 95 ? 14.365 -15.753 -6.570 1.00 98.00 95 SER A CA 1
ATOM 718 C C . SER A 1 95 ? 15.884 -15.561 -6.638 1.00 98.00 95 SER A C 1
ATOM 720 O O . SER A 1 95 ? 16.573 -16.390 -7.227 1.00 98.00 95 SER A O 1
ATOM 722 N N . PHE A 1 96 ? 16.416 -14.505 -6.014 1.00 98.19 96 PHE A N 1
ATOM 723 C CA . PHE A 1 96 ? 17.849 -14.268 -5.846 1.00 98.19 96 PHE A CA 1
ATOM 724 C C . PHE A 1 96 ? 18.121 -13.497 -4.536 1.00 98.19 96 PHE A C 1
ATOM 726 O O . PHE A 1 96 ? 17.217 -12.829 -4.033 1.00 98.19 96 PHE A O 1
ATOM 733 N N . PRO A 1 97 ? 19.324 -13.599 -3.938 1.00 97.75 97 PRO A N 1
ATOM 734 C CA . PRO A 1 97 ? 19.629 -12.916 -2.679 1.00 97.75 97 PRO A CA 1
ATOM 735 C C . PRO A 1 97 ? 19.745 -11.384 -2.818 1.00 97.75 97 PRO A C 1
ATOM 737 O O . PRO A 1 97 ? 20.391 -10.906 -3.760 1.00 97.75 97 PRO A O 1
ATOM 740 N N . PRO A 1 98 ? 19.239 -10.591 -1.852 1.00 97.38 98 PRO A N 1
ATOM 741 C CA . PRO A 1 98 ? 19.568 -9.170 -1.746 1.00 97.38 98 PRO A CA 1
ATOM 742 C C . PRO A 1 98 ? 21.085 -8.928 -1.679 1.00 97.38 98 PRO A C 1
ATOM 744 O O . PRO A 1 98 ? 21.818 -9.689 -1.052 1.00 97.38 98 PRO A O 1
ATOM 747 N N . GLY A 1 99 ? 21.564 -7.870 -2.342 1.00 96.69 99 GLY A N 1
ATOM 748 C CA . GLY A 1 99 ? 23.003 -7.593 -2.497 1.00 96.69 99 GLY A CA 1
ATOM 749 C C . GLY A 1 99 ? 23.672 -8.310 -3.673 1.00 96.69 99 GLY A C 1
ATOM 750 O O . GLY A 1 99 ? 24.861 -8.111 -3.904 1.00 96.69 99 GLY A O 1
ATOM 751 N N . THR A 1 100 ? 22.919 -9.107 -4.433 1.00 97.38 100 THR A N 1
ATOM 752 C CA . THR A 1 100 ? 23.361 -9.694 -5.706 1.00 97.38 100 THR A CA 1
ATOM 753 C C . THR A 1 100 ? 22.518 -9.175 -6.871 1.00 97.38 100 THR A C 1
ATOM 755 O O . THR A 1 100 ? 21.469 -8.557 -6.670 1.00 97.38 100 THR A O 1
ATOM 758 N N . THR A 1 101 ? 22.981 -9.432 -8.094 1.00 98.19 101 THR A N 1
ATOM 759 C CA . THR A 1 101 ? 22.260 -9.136 -9.334 1.00 98.19 101 THR A CA 1
ATOM 760 C C . THR A 1 101 ? 21.646 -10.399 -9.924 1.00 98.19 101 THR A C 1
ATOM 762 O O . THR A 1 101 ? 22.134 -11.512 -9.719 1.00 98.19 101 THR A O 1
ATOM 765 N N . SER A 1 102 ? 20.593 -10.227 -10.718 1.00 98.44 102 SER A N 1
ATOM 766 C CA . SER A 1 102 ? 20.029 -11.295 -11.541 1.00 98.44 102 SER A CA 1
ATOM 767 C C . SER A 1 102 ? 19.599 -10.769 -12.909 1.00 98.44 102 SER A C 1
ATOM 769 O O . SER A 1 102 ? 19.569 -9.564 -13.148 1.00 98.44 102 SER A O 1
ATOM 771 N N . THR A 1 103 ? 19.273 -11.672 -13.832 1.00 98.62 103 THR A N 1
ATOM 772 C CA . THR A 1 103 ? 18.710 -11.316 -15.142 1.00 98.62 103 THR A CA 1
ATOM 773 C C . THR A 1 103 ? 17.230 -11.661 -15.192 1.00 98.62 103 THR A C 1
ATOM 775 O O . THR A 1 103 ? 16.773 -12.558 -14.482 1.00 98.62 103 THR A O 1
ATOM 778 N N . PHE A 1 104 ? 16.467 -11.015 -16.079 1.00 98.62 104 PHE A N 1
ATOM 779 C CA . PHE A 1 104 ? 15.061 -11.388 -16.281 1.00 98.62 104 PHE A CA 1
ATOM 780 C C . PHE A 1 104 ? 14.895 -12.878 -16.615 1.00 98.62 104 PHE A C 1
ATOM 782 O O . PHE A 1 104 ? 13.959 -13.501 -16.124 1.00 98.62 104 PHE A O 1
ATOM 789 N N . SER A 1 105 ? 15.813 -13.450 -17.402 1.00 98.56 105 SER A N 1
ATOM 790 C CA . SER A 1 105 ? 15.787 -14.865 -17.792 1.00 98.56 105 SER A CA 1
ATOM 791 C C . SER A 1 105 ? 16.010 -15.797 -16.595 1.00 98.56 105 SER A C 1
ATOM 793 O O . SER A 1 105 ? 15.268 -16.759 -16.405 1.00 98.56 105 SER A O 1
ATOM 795 N N . ALA A 1 106 ? 16.979 -15.474 -15.733 1.00 98.62 106 ALA A N 1
ATOM 796 C CA . ALA A 1 106 ? 17.259 -16.251 -14.528 1.00 98.62 106 ALA A CA 1
ATOM 797 C C . ALA A 1 106 ? 16.104 -16.183 -13.515 1.00 98.62 106 ALA A C 1
ATOM 799 O O . ALA A 1 106 ? 15.696 -17.211 -12.976 1.00 98.62 106 ALA A O 1
ATOM 800 N N . ILE A 1 107 ? 15.531 -14.991 -13.305 1.00 98.69 107 ILE A N 1
ATOM 801 C CA . ILE A 1 107 ? 14.346 -14.803 -12.454 1.00 98.69 107 ILE A CA 1
ATOM 802 C C . ILE A 1 107 ? 13.159 -15.596 -13.013 1.00 98.69 107 ILE A C 1
ATOM 804 O O . ILE A 1 107 ? 12.477 -16.300 -12.274 1.00 98.69 107 ILE A O 1
ATOM 808 N N . ALA A 1 108 ? 12.926 -15.521 -14.324 1.00 98.56 108 ALA A N 1
ATOM 809 C CA . ALA A 1 108 ? 11.859 -16.249 -15.005 1.00 98.56 108 ALA A CA 1
ATOM 810 C C . ALA A 1 108 ? 11.977 -17.765 -14.822 1.00 98.56 108 ALA A C 1
ATOM 812 O O . ALA A 1 108 ? 10.994 -18.415 -14.464 1.00 98.56 108 ALA A O 1
ATOM 813 N N . LEU A 1 109 ? 13.187 -18.309 -14.985 1.00 98.44 109 LEU A N 1
ATOM 814 C CA . LEU A 1 109 ? 13.475 -19.718 -14.737 1.00 98.44 109 LEU A CA 1
ATOM 815 C C . LEU A 1 109 ? 13.181 -20.107 -13.281 1.00 98.44 109 LEU A C 1
ATOM 817 O O . LEU A 1 109 ? 12.490 -21.095 -13.041 1.00 98.44 109 LEU A O 1
ATOM 821 N N . ALA A 1 110 ? 13.662 -19.317 -12.317 1.00 98.25 110 ALA A N 1
ATOM 822 C CA . ALA A 1 110 ? 13.463 -19.577 -10.892 1.00 98.25 110 ALA A CA 1
ATOM 823 C C . ALA A 1 110 ? 11.981 -19.515 -10.476 1.00 98.25 110 ALA A C 1
ATOM 825 O O . ALA A 1 110 ? 11.534 -20.298 -9.640 1.00 98.25 110 ALA A O 1
ATOM 826 N N . CYS A 1 111 ? 11.210 -18.610 -11.081 1.00 98.06 111 CYS A N 1
ATOM 827 C CA . CYS A 1 111 ? 9.798 -18.383 -10.772 1.00 98.06 111 CYS A CA 1
ATOM 828 C C . CYS A 1 111 ? 8.824 -19.187 -11.649 1.00 98.06 111 CYS A C 1
ATOM 830 O O . CYS A 1 111 ? 7.615 -19.095 -11.441 1.00 98.06 111 CYS A O 1
ATOM 832 N N . SER A 1 112 ? 9.319 -19.964 -12.620 1.00 97.62 112 SER A N 1
ATOM 833 C CA . SER A 1 112 ? 8.500 -20.733 -13.573 1.00 97.62 112 SER A CA 1
ATOM 834 C C . SER A 1 112 ? 7.462 -19.885 -14.329 1.00 97.62 112 SER A C 1
ATOM 836 O O . SER A 1 112 ? 6.328 -20.312 -14.545 1.00 97.62 112 SER A O 1
ATOM 838 N N . ILE A 1 113 ? 7.850 -18.676 -14.740 1.00 97.44 113 ILE A N 1
ATOM 839 C CA . ILE A 1 113 ? 7.031 -17.754 -15.548 1.00 97.44 113 ILE A CA 1
ATOM 840 C C . ILE A 1 113 ? 7.827 -17.243 -16.746 1.00 97.44 113 ILE A C 1
ATOM 842 O O . ILE A 1 113 ? 9.042 -17.411 -16.803 1.00 97.44 113 ILE A O 1
ATOM 846 N N . SER A 1 114 ? 7.162 -16.647 -17.738 1.00 98.25 114 SER A N 1
ATOM 847 C CA . SER A 1 114 ? 7.862 -16.195 -18.942 1.00 98.25 114 SER A CA 1
ATOM 848 C C . SER A 1 114 ? 8.775 -15.000 -18.647 1.00 98.25 114 SER A C 1
ATOM 850 O O . SER A 1 114 ? 8.438 -14.106 -17.868 1.00 98.25 114 SER A O 1
ATOM 852 N N . GLU A 1 115 ? 9.922 -14.934 -19.326 1.00 98.25 115 GLU A N 1
ATOM 853 C CA . GLU A 1 115 ? 10.825 -13.780 -19.232 1.00 98.25 115 GLU A CA 1
ATOM 854 C C . GLU A 1 115 ? 10.137 -12.471 -19.649 1.00 98.25 115 GLU A C 1
ATOM 856 O O . GLU A 1 115 ? 10.408 -11.408 -19.087 1.00 98.25 115 GLU A O 1
ATOM 861 N N . SER A 1 116 ? 9.224 -12.544 -20.622 1.00 98.19 116 SER A N 1
ATOM 862 C CA . SER A 1 116 ? 8.448 -11.390 -21.078 1.00 98.19 116 SER A CA 1
ATOM 863 C C . SER A 1 116 ? 7.565 -10.843 -19.954 1.00 98.19 116 SER A C 1
ATOM 865 O O . SER A 1 116 ? 7.554 -9.634 -19.716 1.00 98.19 116 SER A O 1
ATOM 867 N N . ASP A 1 117 ? 6.894 -11.725 -19.208 1.00 97.5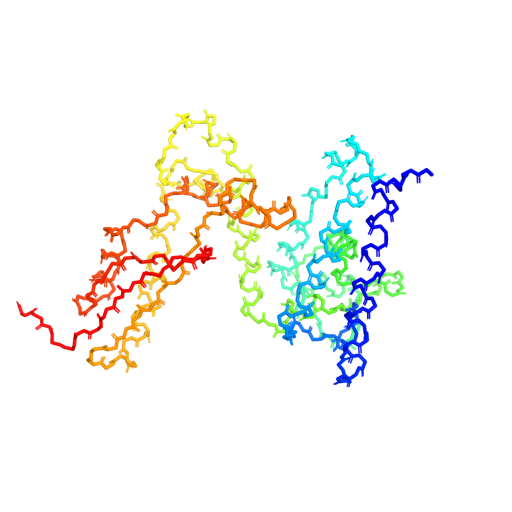6 117 ASP A N 1
ATOM 868 C CA . ASP A 1 117 ? 6.045 -11.333 -18.083 1.00 97.56 117 ASP A CA 1
ATOM 869 C C . ASP A 1 117 ? 6.876 -10.765 -16.933 1.00 97.56 117 ASP A C 1
ATOM 871 O O . ASP A 1 117 ? 6.589 -9.657 -16.480 1.00 97.56 117 ASP A O 1
ATOM 875 N N . VAL A 1 118 ? 7.952 -11.452 -16.520 1.00 97.94 118 VAL A N 1
ATOM 876 C CA . VAL A 1 118 ? 8.872 -10.957 -15.476 1.00 97.94 118 VAL A CA 1
ATOM 877 C C . VAL A 1 118 ? 9.361 -9.556 -15.811 1.00 97.94 118 VAL A C 1
ATOM 879 O O . VAL A 1 118 ? 9.272 -8.650 -14.985 1.00 97.94 118 VAL A O 1
ATOM 882 N N . ARG A 1 119 ? 9.846 -9.354 -17.038 1.00 98.06 119 ARG A N 1
ATOM 883 C CA . ARG A 1 119 ? 10.388 -8.070 -17.485 1.00 98.06 119 ARG A CA 1
ATOM 884 C C . ARG A 1 119 ? 9.347 -6.957 -17.442 1.00 98.06 119 ARG A C 1
ATOM 886 O O . ARG A 1 119 ? 9.660 -5.859 -16.993 1.00 98.06 119 ARG A O 1
ATOM 893 N N . ARG A 1 120 ? 8.113 -7.213 -17.885 1.00 96.75 120 ARG A N 1
ATOM 894 C CA . ARG A 1 120 ? 7.029 -6.214 -17.854 1.00 96.75 120 ARG A CA 1
ATOM 895 C C . ARG A 1 120 ? 6.608 -5.882 -16.424 1.00 96.75 120 ARG A C 1
ATOM 897 O O . ARG A 1 120 ? 6.480 -4.707 -16.089 1.00 96.75 120 ARG A O 1
ATOM 904 N N . LEU A 1 121 ? 6.432 -6.905 -15.589 1.00 96.12 121 LEU A N 1
ATOM 905 C CA . LEU A 1 121 ? 6.020 -6.761 -14.193 1.00 96.12 121 LEU A CA 1
ATOM 906 C C . LEU A 1 121 ? 7.071 -6.011 -13.370 1.00 96.12 121 LEU A C 1
ATOM 908 O O . LEU A 1 121 ? 6.722 -5.080 -12.641 1.00 96.12 121 LEU A O 1
ATOM 912 N N . LEU A 1 122 ? 8.348 -6.380 -13.513 1.00 97.00 122 LEU A N 1
ATOM 913 C CA . LEU A 1 122 ? 9.445 -5.762 -12.773 1.00 97.00 122 LEU A CA 1
ATOM 914 C C . LEU A 1 122 ? 9.749 -4.346 -13.248 1.00 97.00 122 LEU A C 1
ATOM 916 O O . LEU A 1 122 ? 9.924 -3.474 -12.408 1.00 97.00 122 LEU A O 1
ATOM 920 N N . ARG A 1 123 ? 9.731 -4.067 -14.557 1.00 96.69 123 ARG A N 1
ATOM 921 C CA . ARG A 1 123 ? 9.926 -2.689 -15.041 1.00 96.69 123 ARG A CA 1
ATOM 922 C C . ARG A 1 123 ? 8.860 -1.737 -14.536 1.00 96.69 123 ARG A C 1
ATOM 924 O O . ARG A 1 123 ? 9.173 -0.600 -14.207 1.00 96.69 123 ARG A O 1
ATOM 931 N N . TYR A 1 124 ? 7.619 -2.202 -14.425 1.00 95.56 124 TYR A N 1
ATOM 932 C CA . TYR A 1 124 ? 6.594 -1.415 -13.760 1.00 95.56 124 TYR A CA 1
ATOM 933 C C . TYR A 1 124 ? 6.898 -1.256 -12.260 1.00 95.56 124 TYR A C 1
ATOM 935 O O . TYR A 1 124 ? 6.870 -0.139 -11.753 1.00 95.56 124 TYR A O 1
ATOM 943 N N . ALA A 1 125 ? 7.242 -2.339 -11.551 1.00 95.62 125 ALA A N 1
ATOM 944 C CA . ALA A 1 125 ? 7.573 -2.295 -10.121 1.00 95.62 125 ALA A CA 1
ATOM 945 C C . ALA A 1 125 ? 8.717 -1.310 -9.801 1.00 95.62 125 ALA A C 1
ATOM 947 O O . ALA A 1 125 ? 8.655 -0.593 -8.802 1.00 95.62 125 ALA A O 1
ATOM 948 N N . MET A 1 126 ? 9.702 -1.200 -10.696 1.00 96.31 126 MET A N 1
ATOM 949 C CA . MET A 1 126 ? 10.814 -0.250 -10.605 1.00 96.31 126 MET A CA 1
ATOM 950 C C . MET A 1 126 ? 10.345 1.212 -10.660 1.00 96.31 126 MET A C 1
ATOM 952 O O . MET A 1 126 ? 10.942 2.059 -10.003 1.00 96.31 126 MET A O 1
ATOM 956 N N . THR A 1 127 ? 9.244 1.524 -11.359 1.00 93.75 127 THR A N 1
ATOM 957 C CA . THR A 1 127 ? 8.631 2.875 -11.321 1.00 93.75 127 THR A CA 1
ATOM 958 C C . THR A 1 127 ? 8.010 3.208 -9.963 1.00 93.75 127 THR A C 1
ATOM 960 O O . THR A 1 127 ? 7.811 4.375 -9.641 1.00 93.75 127 THR A O 1
ATOM 963 N N . CYS A 1 128 ? 7.748 2.185 -9.148 1.00 92.81 128 CYS A N 1
ATOM 964 C CA . CYS A 1 128 ? 7.342 2.299 -7.750 1.00 92.81 128 CYS A CA 1
ATOM 965 C C . CYS A 1 128 ? 8.523 2.084 -6.784 1.00 92.81 128 CYS A C 1
ATOM 967 O O . CYS A 1 128 ? 8.301 1.862 -5.596 1.00 92.81 128 CYS A O 1
ATOM 969 N N . TYR A 1 129 ? 9.767 2.124 -7.283 1.00 95.44 129 TYR A N 1
ATOM 970 C CA . TYR A 1 129 ? 11.010 1.925 -6.523 1.00 95.44 129 TYR A CA 1
ATOM 971 C C . TYR A 1 129 ? 11.161 0.528 -5.885 1.00 95.44 129 TYR A C 1
ATOM 973 O O . TYR A 1 129 ? 11.920 0.331 -4.930 1.00 95.44 129 TYR A O 1
ATOM 981 N N . ILE A 1 130 ? 10.454 -0.470 -6.423 1.00 95.69 130 ILE A N 1
ATOM 982 C CA . ILE A 1 130 ? 10.548 -1.877 -6.028 1.00 95.69 130 ILE A CA 1
ATOM 983 C C . ILE A 1 130 ? 11.426 -2.580 -7.072 1.00 95.69 130 ILE A C 1
ATOM 985 O O . ILE A 1 130 ? 10.970 -2.811 -8.190 1.00 95.69 130 ILE A O 1
ATOM 989 N N . PHE A 1 131 ? 12.661 -2.926 -6.688 1.00 98.19 131 PHE A N 1
ATOM 990 C CA . PHE A 1 131 ? 13.780 -3.299 -7.576 1.00 98.19 131 PHE A CA 1
ATOM 991 C C . PHE A 1 131 ? 14.362 -2.131 -8.384 1.00 98.19 131 PHE A C 1
ATOM 993 O O . PHE A 1 131 ? 13.776 -1.052 -8.480 1.00 98.19 131 PHE A O 1
ATOM 1000 N N . HIS A 1 132 ? 15.540 -2.362 -8.960 1.00 97.44 132 HIS A N 1
ATOM 1001 C CA . HIS A 1 132 ? 16.261 -1.425 -9.812 1.00 97.44 132 HIS A CA 1
ATOM 1002 C C . HIS A 1 132 ? 16.906 -2.164 -10.999 1.00 97.44 132 HIS A C 1
ATOM 1004 O O . HIS A 1 132 ? 17.380 -3.286 -10.836 1.00 97.44 132 HIS A O 1
ATOM 1010 N N . GLU A 1 133 ? 16.896 -1.567 -12.196 1.00 96.94 133 GLU A N 1
ATOM 1011 C CA . GLU A 1 133 ? 17.588 -2.087 -13.389 1.00 96.94 133 GLU A CA 1
ATOM 1012 C C . GLU A 1 133 ? 18.873 -1.265 -13.593 1.00 96.94 133 GLU A C 1
ATOM 1014 O O . GLU A 1 133 ? 18.820 -0.184 -14.179 1.00 96.94 133 GLU A O 1
ATOM 1019 N N . THR A 1 134 ? 20.015 -1.731 -13.065 1.00 93.38 134 THR A N 1
ATOM 1020 C CA . THR A 1 134 ? 21.291 -0.972 -13.091 1.00 93.38 134 THR A CA 1
ATOM 1021 C C . THR A 1 134 ? 21.852 -0.809 -14.497 1.00 93.38 134 THR A C 1
ATOM 1023 O O . THR A 1 134 ? 22.506 0.180 -14.822 1.00 93.38 134 THR A O 1
ATOM 1026 N N . SER A 1 135 ? 21.584 -1.790 -15.352 1.00 95.56 135 SER A N 1
ATOM 1027 C CA . SER A 1 135 ? 21.827 -1.745 -16.788 1.00 95.56 135 SER A CA 1
ATOM 1028 C C . SER A 1 135 ? 20.786 -2.618 -17.493 1.00 95.56 135 SER A C 1
ATOM 1030 O O . SER A 1 135 ? 20.183 -3.475 -16.841 1.00 95.56 135 SER A O 1
ATOM 1032 N N . PRO A 1 136 ? 20.533 -2.426 -18.802 1.00 96.94 136 PRO A N 1
ATOM 1033 C CA . PRO A 1 136 ? 19.491 -3.168 -19.505 1.00 96.94 136 PRO A CA 1
ATOM 1034 C C . PRO A 1 136 ? 19.594 -4.687 -19.295 1.00 96.94 136 PRO A C 1
ATOM 1036 O O . PRO A 1 136 ? 20.553 -5.322 -19.724 1.00 96.94 136 PRO A O 1
ATOM 1039 N N . GLY A 1 137 ? 18.583 -5.272 -18.652 1.00 97.38 137 GLY A N 1
ATOM 1040 C CA . GLY A 1 137 ? 18.492 -6.702 -18.354 1.00 97.38 137 GLY A CA 1
ATOM 1041 C C . GLY A 1 137 ? 19.087 -7.154 -17.017 1.00 97.38 137 GLY A C 1
ATOM 1042 O O . GLY A 1 137 ? 18.912 -8.327 -16.684 1.00 97.38 137 GLY A O 1
ATOM 1043 N N . ILE A 1 138 ? 19.743 -6.270 -16.258 1.00 98.38 138 ILE A N 1
ATOM 1044 C CA . ILE A 1 138 ? 20.348 -6.573 -14.953 1.00 98.38 138 ILE A CA 1
ATOM 1045 C C . ILE A 1 138 ? 19.492 -5.978 -13.839 1.00 98.38 138 ILE A C 1
ATOM 1047 O O . ILE A 1 138 ? 19.326 -4.765 -13.760 1.00 98.38 138 ILE A O 1
ATOM 1051 N N . VAL A 1 139 ? 18.954 -6.842 -12.983 1.00 98.56 139 VAL A N 1
ATOM 1052 C CA . VAL A 1 139 ? 18.027 -6.505 -11.900 1.00 98.56 139 VAL A CA 1
ATOM 1053 C C . VAL A 1 139 ? 18.730 -6.615 -10.552 1.00 98.56 139 VAL A C 1
ATOM 1055 O O . VAL A 1 139 ? 19.377 -7.621 -10.265 1.00 98.56 139 VAL A O 1
ATOM 1058 N N . GLU A 1 140 ? 18.527 -5.612 -9.706 1.00 98.38 140 GLU A N 1
ATOM 1059 C CA . GLU A 1 140 ? 18.985 -5.560 -8.320 1.00 98.38 140 GLU A CA 1
ATOM 1060 C C . GLU A 1 140 ? 17.833 -5.263 -7.363 1.00 98.38 140 GLU A C 1
ATOM 1062 O O . GLU A 1 140 ? 16.804 -4.680 -7.726 1.00 98.38 140 GLU A O 1
ATOM 1067 N N . HIS A 1 141 ? 18.022 -5.657 -6.106 1.00 98.56 141 HIS A N 1
ATOM 1068 C CA . HIS A 1 141 ? 17.116 -5.291 -5.031 1.00 98.56 141 HIS A CA 1
ATOM 1069 C C . HIS A 1 141 ? 17.275 -3.815 -4.636 1.00 98.56 141 HIS A C 1
ATOM 1071 O O . HIS A 1 141 ? 18.378 -3.299 -4.524 1.00 98.56 141 HIS A O 1
ATOM 1077 N N . THR A 1 142 ? 16.153 -3.169 -4.329 1.00 98.25 142 THR A N 1
ATOM 1078 C CA . THR A 1 142 ? 16.068 -1.971 -3.474 1.00 98.25 142 THR A CA 1
ATOM 1079 C C . THR A 1 142 ? 15.689 -2.363 -2.042 1.00 98.25 142 THR A C 1
ATOM 1081 O O . THR A 1 142 ? 15.225 -3.489 -1.817 1.00 98.25 142 THR A O 1
ATOM 1084 N N . ALA A 1 143 ? 15.776 -1.432 -1.085 1.00 97.12 143 ALA A N 1
ATOM 1085 C CA . ALA A 1 143 ? 15.282 -1.600 0.290 1.00 97.12 143 ALA A CA 1
ATOM 1086 C C . ALA A 1 143 ? 13.855 -2.184 0.350 1.00 97.12 143 ALA A C 1
ATOM 1088 O O . ALA A 1 143 ? 13.575 -3.103 1.125 1.00 97.12 143 ALA A O 1
ATOM 1089 N N . ALA A 1 144 ? 12.956 -1.710 -0.522 1.00 96.25 144 ALA A N 1
ATOM 1090 C CA . ALA A 1 144 ? 11.570 -2.173 -0.589 1.00 96.25 144 ALA A CA 1
ATOM 1091 C C . ALA A 1 144 ? 11.471 -3.649 -1.013 1.00 96.25 144 ALA A C 1
ATOM 1093 O O . ALA A 1 144 ? 10.826 -4.461 -0.351 1.00 96.25 144 ALA A O 1
ATOM 1094 N N . SER A 1 145 ? 12.151 -4.029 -2.096 1.00 97.50 145 SER A N 1
ATOM 1095 C CA . SER A 1 145 ? 12.145 -5.421 -2.568 1.00 97.50 145 SER A CA 1
ATOM 1096 C C . SER A 1 145 ? 12.871 -6.381 -1.613 1.00 97.50 145 SER A C 1
ATOM 1098 O O . SER A 1 145 ? 12.432 -7.517 -1.451 1.00 97.50 145 SER A O 1
ATOM 1100 N N . LYS A 1 146 ? 13.931 -5.923 -0.931 1.00 97.19 146 LYS A N 1
ATOM 1101 C CA . LYS A 1 146 ? 14.602 -6.668 0.144 1.00 97.19 146 LYS A CA 1
ATOM 1102 C C . LYS A 1 146 ? 13.650 -6.916 1.313 1.00 97.19 146 LYS A C 1
ATOM 1104 O O . LYS A 1 146 ? 13.579 -8.030 1.815 1.00 97.19 146 LYS A O 1
ATOM 1109 N N . THR A 1 147 ? 12.857 -5.915 1.691 1.00 95.44 147 THR A N 1
ATOM 1110 C CA . THR A 1 147 ? 11.835 -6.053 2.739 1.00 95.44 147 THR A CA 1
ATOM 1111 C C . THR A 1 147 ? 10.826 -7.158 2.400 1.00 95.44 147 THR A C 1
ATOM 1113 O O . THR A 1 147 ? 10.504 -7.982 3.253 1.00 95.44 147 THR A O 1
ATOM 1116 N N . LEU A 1 148 ? 10.379 -7.240 1.139 1.00 93.88 148 LEU A N 1
ATOM 1117 C CA . LEU A 1 148 ? 9.505 -8.326 0.667 1.00 93.88 148 LEU A CA 1
ATOM 1118 C C . LEU A 1 148 ? 10.189 -9.706 0.708 1.00 93.88 148 LEU A C 1
ATOM 1120 O O . LEU A 1 148 ? 9.512 -10.714 0.920 1.00 93.88 148 LEU A O 1
ATOM 1124 N N . ALA A 1 149 ? 11.504 -9.755 0.486 1.00 94.88 149 ALA A N 1
ATOM 1125 C CA . ALA A 1 149 ? 12.293 -10.982 0.487 1.00 94.88 149 ALA A CA 1
ATOM 1126 C C . ALA A 1 149 ? 12.556 -11.514 1.908 1.00 94.88 149 ALA A C 1
ATOM 1128 O O . ALA A 1 149 ? 12.389 -12.710 2.160 1.00 94.88 149 ALA A O 1
ATOM 1129 N N . GLU A 1 150 ? 12.940 -10.624 2.828 1.00 93.81 150 GLU A N 1
ATOM 1130 C CA . GLU A 1 150 ? 13.550 -10.968 4.120 1.00 93.81 150 GLU A CA 1
ATOM 1131 C C . GLU A 1 150 ? 12.626 -10.823 5.332 1.00 93.81 150 GLU A C 1
ATOM 1133 O O . GLU A 1 150 ? 12.965 -11.333 6.398 1.00 93.81 150 GLU A O 1
ATOM 1138 N N . ILE A 1 151 ? 11.470 -10.159 5.209 1.00 90.19 151 ILE A N 1
ATOM 1139 C CA . ILE A 1 151 ? 10.522 -9.982 6.321 1.00 90.19 151 ILE A CA 1
ATOM 1140 C C . ILE A 1 151 ? 9.258 -10.810 6.048 1.00 90.19 151 ILE A C 1
ATOM 1142 O O . ILE A 1 151 ? 8.294 -10.293 5.475 1.00 90.19 151 ILE A O 1
ATOM 1146 N N . PRO A 1 152 ? 9.210 -12.099 6.458 1.00 85.88 152 PRO A N 1
ATOM 1147 C CA . PRO A 1 152 ? 8.069 -12.970 6.190 1.00 85.88 152 PRO A CA 1
ATOM 1148 C C . PRO A 1 152 ? 6.714 -12.406 6.635 1.00 85.88 152 PRO A C 1
ATOM 1150 O O . PRO A 1 152 ? 5.787 -12.497 5.831 1.00 85.88 152 PRO A O 1
ATOM 1153 N N . PRO A 1 153 ? 6.565 -11.782 7.827 1.00 84.25 153 PRO A N 1
ATOM 1154 C CA . PRO A 1 153 ? 5.287 -11.185 8.222 1.00 84.25 153 PRO A CA 1
ATOM 1155 C C . PRO A 1 153 ? 4.809 -10.097 7.255 1.00 84.25 153 PRO A C 1
ATOM 1157 O O . PRO A 1 153 ? 3.624 -10.018 6.942 1.00 84.25 153 PRO A O 1
ATOM 1160 N N . PHE A 1 154 ? 5.731 -9.291 6.722 1.00 83.44 154 PHE A N 1
ATOM 1161 C CA . PHE A 1 154 ? 5.395 -8.267 5.738 1.00 83.44 154 PHE A CA 1
ATOM 1162 C C . PHE A 1 154 ? 5.032 -8.890 4.387 1.00 83.44 154 PHE A C 1
ATOM 1164 O O . PHE A 1 154 ? 4.050 -8.493 3.769 1.00 83.44 154 PHE A O 1
ATOM 1171 N N . GLY A 1 155 ? 5.765 -9.917 3.948 1.00 81.50 155 GLY A N 1
ATOM 1172 C CA . GLY A 1 155 ? 5.411 -10.664 2.741 1.00 81.50 155 GLY A CA 1
ATOM 1173 C C . GLY A 1 155 ? 4.022 -11.309 2.825 1.00 81.50 155 GLY A C 1
ATOM 1174 O O . GLY A 1 155 ? 3.256 -11.235 1.869 1.00 81.50 155 GLY A O 1
ATOM 1175 N N . GLN A 1 156 ? 3.665 -11.870 3.984 1.00 80.50 156 GLN A N 1
ATOM 1176 C CA . GLN A 1 156 ? 2.330 -12.419 4.252 1.00 80.50 156 GLN A CA 1
ATOM 1177 C C . GLN A 1 156 ? 1.247 -11.338 4.234 1.00 80.50 156 GLN A C 1
ATOM 1179 O O . GLN A 1 156 ? 0.212 -11.543 3.606 1.00 80.50 156 GLN A O 1
ATOM 1184 N N . LEU A 1 157 ? 1.501 -10.179 4.854 1.00 84.44 157 LEU A N 1
ATOM 1185 C CA . LEU A 1 157 ? 0.599 -9.029 4.785 1.00 84.44 157 LEU A CA 1
ATOM 1186 C C . LEU A 1 157 ? 0.358 -8.616 3.329 1.00 84.44 157 LEU A C 1
ATOM 1188 O O . LEU A 1 157 ? -0.784 -8.506 2.905 1.00 84.44 157 LEU A O 1
ATOM 1192 N N . VAL A 1 158 ? 1.415 -8.440 2.534 1.00 86.81 158 VAL A N 1
ATOM 1193 C CA . VAL A 1 158 ? 1.285 -8.078 1.113 1.00 86.81 158 VAL A CA 1
ATOM 1194 C C . VAL A 1 158 ? 0.567 -9.173 0.317 1.00 86.81 158 VAL A C 1
ATOM 1196 O O . VAL A 1 158 ? -0.228 -8.862 -0.572 1.00 86.81 158 VAL A O 1
ATOM 1199 N N . GLY A 1 159 ? 0.803 -10.443 0.652 1.00 84.88 159 GLY A N 1
ATOM 1200 C CA . GLY A 1 159 ? 0.053 -11.581 0.126 1.00 84.88 159 GLY A CA 1
ATOM 1201 C C . GLY A 1 159 ? -1.446 -11.424 0.365 1.00 84.88 159 GLY A C 1
ATOM 1202 O O . GLY A 1 159 ? -2.194 -11.470 -0.600 1.00 84.88 159 GLY A O 1
ATOM 1203 N N . PHE A 1 160 ? -1.853 -11.117 1.598 1.00 84.69 160 PHE A N 1
ATOM 1204 C CA . PHE A 1 160 ? -3.251 -10.871 1.962 1.00 84.69 160 PHE A CA 1
ATOM 1205 C C . PHE A 1 160 ? -3.861 -9.644 1.255 1.00 84.69 160 PHE A C 1
ATOM 1207 O O . PHE A 1 160 ? -4.960 -9.689 0.701 1.00 84.69 160 PHE A O 1
ATOM 1214 N N . LEU A 1 161 ? -3.128 -8.525 1.238 1.00 87.06 161 LEU A N 1
ATOM 1215 C CA . LEU A 1 161 ? -3.581 -7.286 0.596 1.00 87.06 161 LEU A CA 1
ATOM 1216 C C . LEU A 1 161 ? -3.818 -7.491 -0.908 1.00 87.06 161 LEU A C 1
ATOM 1218 O O . LEU A 1 161 ? -4.826 -7.052 -1.457 1.00 87.06 161 LEU A O 1
ATOM 1222 N N . SER A 1 162 ? -2.880 -8.156 -1.582 1.00 88.44 162 SER A N 1
ATOM 1223 C CA . SER A 1 162 ? -2.915 -8.341 -3.035 1.00 88.44 162 SER A CA 1
ATOM 1224 C C . SER A 1 162 ? -3.728 -9.558 -3.478 1.00 88.44 162 SER A C 1
ATOM 1226 O O . SER A 1 162 ? -4.245 -9.573 -4.595 1.00 88.44 162 SER A O 1
ATOM 1228 N N . GLY A 1 163 ? -3.819 -10.584 -2.638 1.00 86.50 163 GLY A N 1
ATOM 1229 C CA . GLY A 1 163 ? -4.522 -11.828 -2.900 1.00 86.50 163 GLY A CA 1
ATOM 1230 C C . GLY A 1 163 ? -6.014 -11.677 -2.683 1.00 86.50 163 GLY A C 1
ATOM 1231 O O . GLY A 1 163 ? -6.756 -12.034 -3.586 1.00 86.50 163 GLY A O 1
ATOM 1232 N N . GLU A 1 164 ? -6.417 -11.108 -1.546 1.00 84.69 164 GLU A N 1
ATOM 1233 C CA . GLU A 1 164 ? -7.786 -11.100 -1.034 1.00 84.69 164 GLU A CA 1
ATOM 1234 C C . GLU A 1 164 ? -8.415 -9.712 -1.070 1.00 84.69 164 GLU A C 1
ATOM 1236 O O . GLU A 1 164 ? -9.492 -9.540 -1.652 1.00 84.69 164 GLU A O 1
ATOM 1241 N N . MET A 1 165 ? -7.754 -8.709 -0.485 1.00 87.25 165 MET A N 1
ATOM 1242 C CA . MET A 1 165 ? -8.362 -7.383 -0.343 1.00 87.25 165 MET A CA 1
ATOM 1243 C C . MET A 1 165 ? -8.545 -6.690 -1.693 1.00 87.25 165 MET A C 1
ATOM 1245 O O . MET A 1 165 ? -9.643 -6.234 -2.008 1.00 87.25 165 MET A O 1
ATOM 1249 N N . TRP A 1 166 ? -7.492 -6.633 -2.512 1.00 90.56 166 TRP A N 1
ATOM 1250 C CA . TRP A 1 166 ? -7.525 -5.922 -3.789 1.00 90.56 166 TRP A CA 1
ATOM 1251 C C . TRP A 1 166 ? -8.532 -6.515 -4.794 1.00 90.56 166 TRP A C 1
ATOM 1253 O O . TRP A 1 166 ? -9.344 -5.744 -5.317 1.00 90.56 166 TRP A O 1
ATOM 1263 N N . PRO A 1 167 ? -8.591 -7.844 -5.039 1.00 91.25 167 PRO A N 1
ATOM 1264 C CA . PRO A 1 167 ? -9.609 -8.407 -5.926 1.00 91.25 167 PRO A CA 1
ATOM 1265 C C . PRO A 1 167 ? -11.033 -8.170 -5.423 1.00 91.25 167 PRO A C 1
ATOM 1267 O O . PRO A 1 167 ? -11.910 -7.852 -6.226 1.00 91.25 167 PRO A O 1
ATOM 1270 N N . SER A 1 168 ? -11.258 -8.241 -4.109 1.00 91.88 168 SER A N 1
ATOM 1271 C CA . SER A 1 168 ? -12.571 -7.966 -3.510 1.00 91.88 168 SER A CA 1
ATOM 1272 C C . SER A 1 168 ? -12.971 -6.501 -3.685 1.00 91.88 168 SER A C 1
ATOM 1274 O O . SER A 1 168 ? -14.076 -6.211 -4.137 1.00 91.88 168 SER A O 1
ATOM 1276 N N . ALA A 1 169 ? -12.050 -5.569 -3.419 1.00 90.25 169 ALA A N 1
ATOM 1277 C CA . ALA A 1 169 ? -12.267 -4.139 -3.626 1.00 90.25 169 ALA A CA 1
ATOM 1278 C C . ALA A 1 169 ? -12.570 -3.813 -5.099 1.00 90.25 169 ALA A C 1
ATOM 1280 O O . ALA A 1 169 ? -13.477 -3.034 -5.381 1.00 90.25 169 ALA A O 1
ATOM 1281 N N . SER A 1 170 ? -11.882 -4.465 -6.045 1.00 91.75 170 SER A N 1
ATOM 1282 C CA . SER A 1 170 ? -12.129 -4.285 -7.485 1.00 91.75 170 SER A CA 1
ATOM 1283 C C . SER A 1 170 ? -13.536 -4.707 -7.932 1.00 91.75 170 SER A C 1
ATOM 1285 O O . SER A 1 170 ? -14.012 -4.249 -8.966 1.00 91.75 170 SER A O 1
ATOM 1287 N N . ARG A 1 171 ? -14.210 -5.556 -7.144 1.00 95.38 171 ARG A N 1
ATOM 1288 C CA . ARG A 1 171 ? -15.568 -6.064 -7.391 1.00 95.38 171 ARG A CA 1
ATOM 1289 C C . ARG A 1 171 ? -16.635 -5.406 -6.521 1.00 95.38 171 ARG A C 1
ATOM 1291 O O . ARG A 1 171 ? -17.794 -5.802 -6.599 1.00 95.38 171 ARG A O 1
ATOM 1298 N N . LEU A 1 172 ? -16.275 -4.424 -5.692 1.00 93.75 172 LEU A N 1
ATOM 1299 C CA . LEU A 1 172 ? -17.222 -3.771 -4.789 1.00 93.75 172 LEU A CA 1
ATOM 1300 C C . LEU A 1 172 ? -18.381 -3.118 -5.556 1.00 93.75 172 LEU A C 1
ATOM 1302 O O . LEU A 1 172 ? -19.534 -3.307 -5.190 1.00 93.75 172 LEU A O 1
ATOM 1306 N N . VAL A 1 173 ? -18.087 -2.383 -6.631 1.00 96.00 173 VAL A N 1
ATOM 1307 C CA . VAL A 1 173 ? -19.128 -1.701 -7.418 1.00 96.00 173 VAL A CA 1
ATOM 1308 C C . VAL A 1 173 ? -20.039 -2.717 -8.115 1.00 96.00 173 VAL A C 1
ATOM 1310 O O . VAL A 1 173 ? -21.256 -2.590 -8.017 1.00 96.00 173 VAL A O 1
ATOM 1313 N N . ASP A 1 174 ? -19.474 -3.781 -8.697 1.00 97.31 174 ASP A N 1
ATOM 1314 C CA . ASP A 1 174 ? -20.247 -4.891 -9.278 1.00 97.31 174 ASP A CA 1
ATOM 1315 C C . ASP A 1 174 ? -21.193 -5.532 -8.239 1.00 97.31 174 ASP A C 1
ATOM 1317 O O . ASP A 1 174 ? -22.334 -5.883 -8.544 1.00 97.31 174 ASP A O 1
ATOM 1321 N N . ALA A 1 175 ? -20.735 -5.686 -6.990 1.00 95.50 175 ALA A N 1
ATOM 1322 C CA . ALA A 1 175 ? -21.548 -6.221 -5.898 1.00 95.50 175 ALA A CA 1
ATOM 1323 C C . ALA A 1 175 ? -22.685 -5.270 -5.510 1.00 95.50 175 ALA A C 1
ATOM 1325 O O . ALA A 1 175 ? -23.799 -5.732 -5.288 1.00 95.50 175 ALA A O 1
ATOM 1326 N N . MET A 1 176 ? -22.439 -3.957 -5.494 1.00 95.19 176 MET A N 1
ATOM 1327 C CA . MET A 1 176 ? -23.477 -2.952 -5.238 1.00 95.19 176 MET A CA 1
ATOM 1328 C C . MET A 1 176 ? -24.563 -2.942 -6.322 1.00 95.19 176 MET A C 1
ATOM 1330 O O . MET A 1 176 ? -25.726 -2.703 -6.009 1.00 95.19 176 MET A O 1
ATOM 1334 N N . GLU A 1 177 ? -24.206 -3.204 -7.582 1.00 97.25 177 GLU A N 1
ATOM 1335 C CA . GLU A 1 177 ? -25.181 -3.346 -8.670 1.00 97.25 177 GLU A CA 1
ATOM 1336 C C . GLU A 1 177 ? -25.991 -4.642 -8.546 1.00 97.25 177 GLU A C 1
ATOM 1338 O O . GLU A 1 177 ? -27.206 -4.637 -8.745 1.00 97.25 177 GLU A O 1
ATOM 1343 N N . LYS A 1 178 ? -25.330 -5.754 -8.202 1.00 96.88 178 LYS A N 1
ATOM 1344 C CA . LYS A 1 178 ? -25.983 -7.060 -8.039 1.00 96.88 178 LYS A CA 1
ATOM 1345 C C . LYS A 1 178 ? -26.895 -7.115 -6.808 1.00 96.88 178 LYS A C 1
ATOM 1347 O O . LYS A 1 178 ? -27.970 -7.708 -6.886 1.00 96.88 178 LYS A O 1
ATOM 1352 N N . TRP A 1 179 ? -26.468 -6.509 -5.701 1.00 95.25 179 TRP A N 1
ATOM 1353 C CA . TRP A 1 179 ? -27.151 -6.505 -4.405 1.00 95.25 179 TRP A CA 1
ATOM 1354 C C . TRP A 1 179 ? -27.305 -5.070 -3.861 1.00 95.25 179 TRP A C 1
ATOM 1356 O O . TRP A 1 179 ? -26.581 -4.656 -2.948 1.00 95.25 179 TRP A O 1
ATOM 1366 N N . PRO A 1 180 ? -28.237 -4.271 -4.415 1.00 95.06 180 PRO A N 1
ATOM 1367 C CA . PRO A 1 180 ? -28.393 -2.872 -4.031 1.00 95.06 180 PRO A CA 1
ATOM 1368 C C . PRO A 1 180 ? -28.743 -2.701 -2.551 1.00 95.06 180 PRO A C 1
ATOM 1370 O O . PRO A 1 180 ? -29.760 -3.205 -2.081 1.00 95.06 180 PRO A O 1
ATOM 1373 N N . GLY A 1 181 ? -27.913 -1.945 -1.827 1.00 87.69 181 GLY A N 1
ATOM 1374 C CA . GLY A 1 181 ? -28.133 -1.630 -0.412 1.00 87.69 181 GLY A CA 1
ATOM 1375 C C . GLY A 1 181 ? -27.913 -2.797 0.552 1.00 87.69 181 GLY A C 1
ATOM 1376 O O . GLY A 1 181 ? -28.263 -2.663 1.719 1.00 87.69 181 GLY A O 1
ATOM 1377 N N . SER A 1 182 ? -27.351 -3.918 0.090 1.00 88.50 182 SER A N 1
ATOM 1378 C CA . SER A 1 182 ? -27.078 -5.057 0.962 1.00 88.50 182 SER A CA 1
ATOM 1379 C C . SER A 1 182 ? -25.974 -4.758 1.979 1.00 88.50 182 SER A C 1
ATOM 1381 O O . SER A 1 182 ? -24.958 -4.125 1.668 1.00 88.50 182 SER A O 1
ATOM 1383 N N . GLU A 1 183 ? -26.187 -5.255 3.193 1.00 84.12 183 GLU A N 1
ATOM 1384 C CA . GLU A 1 183 ? -25.218 -5.279 4.290 1.00 84.12 183 GLU A CA 1
ATOM 1385 C C . GLU A 1 183 ? -24.779 -6.718 4.620 1.00 84.12 183 GLU A C 1
ATOM 1387 O O . GLU A 1 183 ? -23.993 -6.939 5.540 1.00 84.12 183 GLU A O 1
ATOM 1392 N N . GLU A 1 184 ? -25.241 -7.710 3.848 1.00 84.94 184 GLU A N 1
ATOM 1393 C CA . GLU A 1 184 ? -24.938 -9.114 4.104 1.00 84.94 184 GLU A CA 1
ATOM 1394 C C . GLU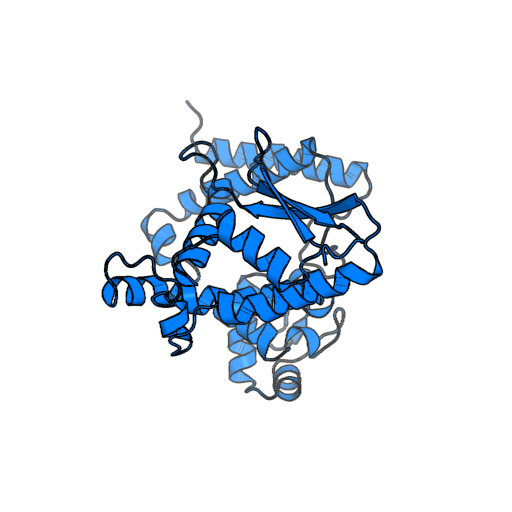 A 1 184 ? -23.465 -9.435 3.764 1.00 84.94 184 GLU A C 1
ATOM 1396 O O . GLU A 1 184 ? -22.983 -9.088 2.676 1.00 84.94 184 GLU A O 1
ATOM 1401 N N . PRO A 1 185 ? -22.713 -10.119 4.652 1.00 82.50 185 PRO A N 1
ATOM 1402 C CA . PRO A 1 185 ? -21.291 -10.408 4.438 1.00 82.50 185 PRO A CA 1
ATOM 1403 C C . PRO A 1 185 ? -20.977 -11.301 3.228 1.00 82.50 185 PRO A C 1
ATOM 1405 O O . PRO A 1 185 ? -19.862 -11.268 2.707 1.00 82.50 185 PRO A O 1
ATOM 1408 N N . ASN A 1 186 ? -21.931 -12.124 2.788 1.00 87.50 186 ASN A N 1
ATOM 1409 C CA . ASN A 1 186 ? -21.822 -12.957 1.587 1.00 87.50 186 ASN A CA 1
ATOM 1410 C C . ASN A 1 186 ? -22.325 -12.260 0.308 1.00 87.50 186 ASN A C 1
ATOM 1412 O O . ASN A 1 186 ? -22.231 -12.836 -0.773 1.00 87.50 186 ASN A O 1
ATOM 1416 N N . GLU A 1 187 ? -22.793 -11.017 0.404 1.00 91.69 187 GLU A N 1
ATOM 1417 C CA . GLU A 1 187 ? -23.233 -10.186 -0.722 1.00 91.69 187 GLU A CA 1
ATOM 1418 C C . GLU A 1 187 ? -22.248 -9.030 -0.973 1.00 91.69 187 GLU A C 1
ATOM 1420 O O . GLU A 1 187 ? -22.617 -7.874 -1.176 1.00 91.69 187 GLU A O 1
ATOM 1425 N N . ALA A 1 188 ? -20.951 -9.348 -0.935 1.00 91.62 188 ALA A N 1
ATOM 1426 C CA . ALA A 1 188 ? -19.851 -8.395 -1.071 1.00 91.62 188 ALA A CA 1
ATOM 1427 C C . ALA A 1 188 ? -18.985 -8.664 -2.318 1.00 91.62 188 ALA A C 1
ATOM 1429 O O . ALA A 1 188 ? -19.096 -9.697 -2.985 1.00 91.62 188 ALA A O 1
ATOM 1430 N N . GLY A 1 189 ? -18.060 -7.749 -2.620 1.00 93.25 189 GLY A N 1
ATOM 1431 C CA . GLY A 1 189 ? -17.093 -7.905 -3.713 1.00 93.25 189 GLY A CA 1
ATOM 1432 C C . GLY A 1 189 ? -16.257 -9.189 -3.607 1.00 93.25 189 GLY A C 1
ATOM 1433 O O . GLY A 1 189 ? -15.955 -9.807 -4.628 1.00 93.25 189 GLY A O 1
ATOM 1434 N N . PHE A 1 190 ? -15.962 -9.658 -2.390 1.00 91.56 190 PHE A N 1
ATOM 1435 C CA . PHE A 1 190 ? -15.306 -10.949 -2.143 1.00 91.56 190 PHE A CA 1
ATOM 1436 C C . PHE A 1 190 ? -16.078 -12.133 -2.739 1.00 91.56 190 PHE A C 1
ATOM 1438 O O . PHE A 1 190 ? -15.492 -12.962 -3.440 1.00 91.56 190 PHE A O 1
ATOM 1445 N N . ALA A 1 191 ? -17.397 -12.194 -2.524 1.00 91.19 191 ALA A N 1
ATOM 1446 C CA . ALA A 1 191 ? -18.249 -13.263 -3.044 1.00 91.19 191 ALA A CA 1
ATOM 1447 C C . ALA A 1 191 ? -18.168 -13.351 -4.576 1.00 91.19 191 ALA A C 1
ATOM 1449 O O . ALA A 1 191 ? -18.069 -14.440 -5.147 1.00 91.19 191 ALA A O 1
ATOM 1450 N N . LEU A 1 192 ? -18.108 -12.197 -5.250 1.00 94.06 192 LEU A N 1
ATOM 1451 C CA . LEU A 1 192 ? -17.922 -12.121 -6.700 1.00 94.06 192 LEU A CA 1
ATOM 1452 C C . LEU A 1 192 ? -16.500 -12.482 -7.141 1.00 94.06 192 LEU A C 1
ATOM 1454 O O . LEU A 1 192 ? -16.331 -13.227 -8.108 1.00 94.06 192 LEU A O 1
ATOM 1458 N N . ALA A 1 193 ? -15.481 -11.974 -6.444 1.00 93.06 193 ALA A N 1
ATOM 1459 C CA . ALA A 1 193 ? -14.078 -12.220 -6.771 1.00 93.06 193 ALA A CA 1
ATOM 1460 C C . ALA A 1 193 ? -13.719 -13.713 -6.684 1.00 93.06 193 ALA A C 1
ATOM 1462 O O . ALA A 1 193 ? -12.984 -14.221 -7.534 1.00 93.06 193 ALA A O 1
ATOM 1463 N N . TYR A 1 194 ? -14.286 -14.421 -5.704 1.00 89.62 194 TYR A N 1
ATOM 1464 C CA . TYR A 1 194 ? -13.982 -15.824 -5.418 1.00 89.62 194 TYR A CA 1
ATOM 1465 C C . TYR A 1 194 ? -15.072 -16.815 -5.809 1.00 89.62 194 TYR A C 1
ATOM 1467 O O . TYR A 1 194 ? -14.851 -18.019 -5.687 1.00 89.62 194 TYR A O 1
ATOM 1475 N N . ARG A 1 195 ? -16.213 -16.336 -6.319 1.00 91.50 195 ARG A N 1
ATOM 1476 C CA . ARG A 1 195 ? -17.363 -17.168 -6.713 1.00 91.50 195 ARG A CA 1
ATOM 1477 C C . ARG A 1 195 ? -17.817 -18.072 -5.565 1.00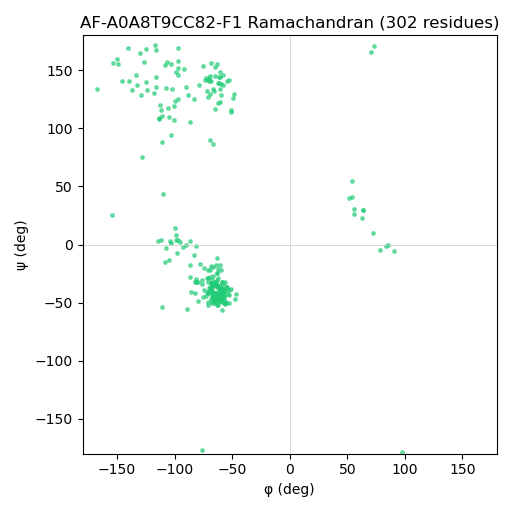 91.50 195 ARG A C 1
ATOM 1479 O O . ARG A 1 195 ? -17.869 -19.292 -5.702 1.00 91.50 195 ARG A O 1
ATOM 1486 N N . THR A 1 196 ? -18.095 -17.453 -4.426 1.00 86.50 196 THR A N 1
ATOM 1487 C CA . THR A 1 196 ? -18.479 -18.129 -3.184 1.00 86.50 196 THR A CA 1
ATOM 1488 C C . THR A 1 196 ? -19.683 -17.441 -2.562 1.00 86.50 196 THR A C 1
ATOM 1490 O O . THR A 1 196 ? -19.779 -16.221 -2.622 1.00 86.50 196 THR A O 1
ATOM 1493 N N . ASP A 1 197 ? -20.551 -18.222 -1.920 1.00 83.75 197 ASP A N 1
ATOM 1494 C CA . ASP A 1 197 ? -21.676 -17.719 -1.119 1.00 83.75 197 ASP A CA 1
ATOM 1495 C C . ASP A 1 197 ? -21.336 -17.674 0.384 1.00 83.75 197 ASP A C 1
ATOM 1497 O O . ASP A 1 197 ? -22.188 -17.376 1.221 1.00 83.75 197 ASP A O 1
ATOM 1501 N N . LEU A 1 198 ? -20.089 -18.004 0.747 1.00 79.44 198 LEU A N 1
ATOM 1502 C CA . LEU A 1 198 ? -19.593 -17.940 2.121 1.00 79.44 198 LEU A CA 1
ATOM 1503 C C . LEU A 1 198 ? -18.987 -16.561 2.425 1.00 79.44 198 LEU A C 1
ATOM 1505 O O . LEU A 1 198 ? -18.159 -16.088 1.638 1.00 79.44 198 LEU A O 1
ATOM 1509 N N . PRO A 1 199 ? -19.291 -15.967 3.594 1.00 74.31 199 PRO A N 1
ATOM 1510 C CA . PRO A 1 199 ? -18.574 -14.803 4.101 1.00 74.31 199 PRO A CA 1
ATOM 1511 C C . PRO A 1 199 ? -17.076 -15.076 4.258 1.00 74.31 199 PRO A C 1
ATOM 1513 O O . PRO A 1 199 ? -16.677 -16.171 4.671 1.00 74.31 199 PRO A O 1
ATOM 1516 N N . MET A 1 200 ? -16.240 -14.061 4.030 1.00 69.94 200 MET A N 1
ATOM 1517 C CA . MET A 1 200 ? -14.794 -14.172 4.255 1.00 69.94 200 MET A CA 1
ATOM 1518 C C . MET A 1 200 ? -14.467 -14.524 5.719 1.00 69.94 200 MET A C 1
ATOM 1520 O O . MET A 1 200 ? -13.593 -15.353 5.977 1.00 69.94 200 MET A O 1
ATOM 1524 N N . PHE A 1 201 ? -15.207 -13.979 6.692 1.00 65.44 201 PHE A N 1
ATOM 1525 C CA . PHE A 1 201 ? -14.957 -14.269 8.105 1.00 65.44 201 PHE A CA 1
ATOM 1526 C C . PHE A 1 201 ? -15.291 -15.695 8.538 1.00 65.44 201 PHE A C 1
ATOM 1528 O O . PHE A 1 201 ? -14.556 -16.217 9.367 1.00 65.44 201 PHE A O 1
ATOM 1535 N N . ASN A 1 202 ? -16.234 -16.397 7.902 1.00 62.34 202 ASN A N 1
ATOM 1536 C CA . ASN A 1 202 ? -16.427 -17.832 8.165 1.00 62.34 202 ASN A CA 1
ATOM 1537 C C . ASN A 1 202 ? -15.179 -18.651 7.777 1.00 62.34 202 ASN A C 1
ATOM 1539 O O . ASN A 1 202 ? -14.923 -19.725 8.324 1.00 62.34 202 ASN A O 1
ATOM 1543 N N . ILE A 1 203 ? -14.368 -18.131 6.849 1.00 53.31 203 ILE A N 1
ATOM 1544 C CA . ILE A 1 203 ? -13.066 -18.690 6.472 1.00 53.31 203 ILE A CA 1
ATOM 1545 C C . ILE A 1 203 ? -11.979 -18.232 7.470 1.00 53.31 203 ILE A C 1
ATOM 1547 O O . ILE A 1 203 ? -11.061 -19.001 7.769 1.00 53.31 203 ILE A O 1
ATOM 1551 N N . SER A 1 204 ? -12.105 -17.022 8.037 1.00 57.06 204 SER A N 1
ATOM 1552 C CA . SER A 1 204 ? -11.160 -16.403 8.984 1.00 57.06 204 SER A CA 1
ATOM 1553 C C . SER A 1 204 ? -11.302 -16.861 10.439 1.00 57.06 204 SER A C 1
ATOM 1555 O O . SER A 1 204 ? -10.291 -16.950 11.130 1.00 57.06 204 SER A O 1
ATOM 1557 N N . ASP A 1 205 ? -12.509 -17.186 10.911 1.00 60.25 205 ASP A N 1
ATOM 1558 C CA . ASP A 1 205 ? -12.772 -17.552 12.308 1.00 60.25 205 ASP A CA 1
ATOM 1559 C C . ASP A 1 205 ? -11.989 -18.804 12.667 1.00 60.25 205 ASP A C 1
ATOM 1561 O O . ASP A 1 205 ? -11.364 -18.883 13.715 1.00 60.25 205 ASP A O 1
ATOM 1565 N N . LYS A 1 206 ? -11.850 -19.730 11.715 1.00 60.84 206 LYS A N 1
ATOM 1566 C CA . LYS A 1 206 ? -10.930 -20.866 11.825 1.00 60.84 206 LYS A CA 1
ATOM 1567 C C . LYS A 1 206 ? -9.503 -20.446 12.205 1.00 60.84 206 LYS A C 1
ATOM 1569 O O . LYS A 1 206 ? -8.836 -21.171 12.943 1.00 60.84 206 LYS A O 1
ATOM 1574 N N . TYR A 1 207 ? -9.004 -19.330 11.682 1.00 62.59 207 TYR A N 1
ATOM 1575 C CA . TYR A 1 207 ? -7.671 -18.805 11.976 1.00 62.59 207 TYR A CA 1
ATOM 1576 C C . TYR A 1 207 ? -7.656 -17.933 13.232 1.00 62.59 207 TYR A C 1
ATOM 1578 O O . TYR A 1 207 ? -6.757 -18.112 14.048 1.00 62.59 207 TYR A O 1
ATOM 1586 N N . ALA A 1 208 ? -8.659 -17.080 13.446 1.00 66.50 208 ALA A N 1
ATOM 1587 C CA . ALA A 1 208 ? -8.805 -16.300 14.674 1.00 66.50 208 ALA A CA 1
ATOM 1588 C C . ALA A 1 208 ? -8.915 -17.220 15.903 1.00 66.50 208 ALA A C 1
ATOM 1590 O O . ALA A 1 208 ? -8.152 -17.082 16.854 1.00 66.50 208 ALA A O 1
ATOM 1591 N N . THR A 1 209 ? -9.745 -18.261 15.833 1.00 70.12 209 THR A N 1
ATOM 1592 C CA . THR A 1 209 ? -9.837 -19.333 16.830 1.00 70.12 209 THR A CA 1
ATOM 1593 C C . THR A 1 209 ? -8.511 -20.066 17.012 1.00 70.12 209 THR A C 1
ATOM 1595 O O . THR A 1 209 ? -8.128 -20.349 18.143 1.00 70.12 209 THR A O 1
ATOM 1598 N N . LYS A 1 210 ? -7.771 -20.373 15.938 1.00 69.94 210 LYS A N 1
ATOM 1599 C CA . LYS A 1 210 ? -6.433 -20.980 16.066 1.00 69.94 210 LYS A CA 1
ATOM 1600 C C . LYS A 1 210 ? -5.451 -20.063 16.792 1.00 69.94 210 LYS A C 1
ATOM 1602 O O . LYS A 1 210 ? -4.698 -20.559 17.623 1.00 69.94 210 LYS A O 1
ATOM 1607 N N . ILE A 1 211 ? -5.462 -18.764 16.492 1.00 75.69 211 ILE A N 1
ATOM 1608 C CA . ILE A 1 211 ? -4.617 -17.763 17.154 1.00 75.69 211 ILE A CA 1
ATOM 1609 C C . ILE A 1 211 ? -4.985 -17.687 18.636 1.00 75.69 211 ILE A C 1
ATOM 1611 O O . ILE A 1 211 ? -4.114 -17.878 19.477 1.00 75.69 211 ILE A O 1
ATOM 1615 N N . LEU A 1 212 ? -6.269 -17.515 18.963 1.00 79.25 212 LEU A N 1
ATOM 1616 C CA . LEU A 1 212 ? -6.754 -17.471 20.346 1.00 79.25 212 LEU A CA 1
ATOM 1617 C C . LEU A 1 212 ? -6.396 -18.750 21.116 1.00 79.25 212 LEU A C 1
ATOM 1619 O O . LEU A 1 212 ? -5.859 -18.674 22.219 1.00 79.25 212 LEU A O 1
ATOM 1623 N N . ARG A 1 213 ? -6.591 -19.929 20.509 1.00 78.62 213 ARG A N 1
ATOM 1624 C CA . ARG A 1 213 ? -6.207 -21.218 21.109 1.00 78.62 213 ARG A CA 1
ATOM 1625 C C . ARG A 1 213 ? -4.702 -21.362 21.309 1.00 78.62 213 ARG A C 1
ATOM 1627 O O . ARG A 1 213 ? -4.283 -21.973 22.285 1.00 78.62 213 ARG A O 1
ATOM 1634 N N . ALA A 1 214 ? -3.883 -20.797 20.425 1.00 79.31 214 ALA A N 1
ATOM 1635 C CA . ALA A 1 214 ? -2.430 -20.816 20.571 1.00 79.31 214 ALA A CA 1
ATOM 1636 C C . ALA A 1 214 ? -1.934 -19.943 21.737 1.00 79.31 214 ALA A C 1
ATOM 1638 O O . ALA A 1 214 ? -0.843 -20.191 22.246 1.00 79.31 214 ALA A O 1
ATOM 1639 N N . LEU A 1 215 ? -2.724 -18.959 22.188 1.00 82.75 215 LEU A N 1
ATOM 1640 C CA . LEU A 1 215 ? -2.404 -18.155 23.373 1.00 82.75 215 LEU A CA 1
ATOM 1641 C C . LEU A 1 215 ? -2.655 -18.922 24.679 1.00 82.75 215 LEU A C 1
ATOM 1643 O O . LEU A 1 215 ? -1.932 -18.699 25.649 1.00 82.75 215 LEU A O 1
ATOM 1647 N N . ILE A 1 216 ? -3.633 -19.840 24.696 1.00 86.25 216 ILE A N 1
ATOM 1648 C CA . ILE A 1 216 ? -4.109 -20.556 25.896 1.00 86.25 216 ILE A CA 1
ATOM 1649 C C . ILE A 1 216 ? -2.981 -21.132 26.767 1.00 86.25 216 ILE A C 1
ATOM 1651 O O . ILE A 1 216 ? -3.023 -20.901 27.973 1.00 86.25 216 ILE A O 1
ATOM 1655 N N . PRO A 1 217 ? -1.951 -21.822 26.231 1.00 85.00 217 PRO A N 1
ATOM 1656 C CA . PRO A 1 217 ? -0.884 -22.385 27.063 1.00 85.00 217 PRO A CA 1
ATOM 1657 C C . PRO A 1 217 ? -0.109 -21.347 27.891 1.00 85.00 217 PRO A C 1
ATOM 1659 O O . PRO A 1 217 ? 0.523 -21.707 28.881 1.00 85.00 217 PRO A O 1
ATOM 1662 N N . GLY A 1 218 ? -0.128 -20.072 27.484 1.00 83.62 218 GLY A N 1
ATOM 1663 C CA . GLY A 1 218 ? 0.508 -18.963 28.197 1.00 83.62 218 GLY A CA 1
ATOM 1664 C C . GLY A 1 218 ? -0.435 -18.152 29.092 1.00 83.62 218 GLY A C 1
ATOM 1665 O O . GLY A 1 218 ? 0.040 -17.282 29.826 1.00 83.62 218 GLY A O 1
ATOM 1666 N N . LEU A 1 219 ? -1.749 -18.402 29.046 1.00 86.56 219 LEU A N 1
ATOM 1667 C CA . LEU A 1 219 ? -2.733 -17.658 29.830 1.00 86.56 219 LEU A CA 1
ATOM 1668 C C . LEU A 1 219 ? -2.830 -18.225 31.249 1.00 86.56 219 LEU A C 1
ATOM 1670 O O . LEU A 1 219 ? -3.093 -19.406 31.450 1.00 86.56 219 LEU A O 1
ATOM 1674 N N . LYS A 1 220 ? -2.640 -17.348 32.236 1.00 88.94 220 LYS A N 1
ATOM 1675 C CA . LYS A 1 220 ? -2.890 -17.626 33.657 1.00 88.94 220 LYS A CA 1
ATOM 1676 C C . LYS A 1 220 ? -4.266 -17.107 34.042 1.00 88.94 220 LYS A C 1
ATOM 1678 O O . LYS A 1 220 ? -4.760 -16.176 33.407 1.00 88.94 220 LYS A O 1
ATOM 1683 N N . ASN A 1 221 ? -4.856 -17.640 35.105 1.00 88.62 221 ASN A N 1
ATOM 1684 C CA . ASN A 1 221 ? -6.112 -17.110 35.634 1.00 88.62 221 ASN A CA 1
ATOM 1685 C C . ASN A 1 221 ? -6.067 -15.575 35.824 1.00 88.62 221 ASN A C 1
ATOM 1687 O O . ASN A 1 221 ? -5.163 -15.046 36.475 1.00 88.62 221 ASN A O 1
ATOM 1691 N N . GLY A 1 222 ? -7.034 -14.862 35.244 1.00 84.38 222 GLY A N 1
ATOM 1692 C CA . GLY A 1 222 ? -7.109 -13.398 35.239 1.00 84.38 222 GLY A CA 1
ATOM 1693 C C . GLY A 1 222 ? -6.280 -12.692 34.155 1.00 84.38 222 GLY A C 1
ATOM 1694 O O . GLY A 1 222 ? -6.337 -11.463 34.066 1.00 84.38 222 GLY A O 1
ATOM 1695 N N . ALA A 1 223 ? -5.530 -13.423 33.319 1.00 88.19 223 ALA A N 1
ATOM 1696 C CA . ALA A 1 223 ? -4.847 -12.854 32.156 1.00 88.19 223 ALA A CA 1
ATOM 1697 C C . ALA A 1 223 ? -5.858 -12.236 31.181 1.00 88.19 223 ALA A C 1
ATOM 1699 O O . ALA A 1 223 ? -6.991 -12.703 31.073 1.00 88.19 223 ALA A O 1
ATOM 1700 N N . ARG A 1 224 ? -5.453 -11.181 30.470 1.00 87.19 224 ARG A N 1
ATOM 1701 C CA . ARG A 1 224 ? -6.311 -10.481 29.508 1.00 87.19 224 ARG A CA 1
ATOM 1702 C C . ARG A 1 224 ? -5.754 -10.600 28.103 1.00 87.19 224 ARG A C 1
ATOM 1704 O O . ARG A 1 224 ? -4.563 -10.381 27.891 1.00 87.19 224 ARG A O 1
ATOM 1711 N N . VAL A 1 225 ? -6.637 -10.892 27.162 1.00 84.31 225 VAL A N 1
ATOM 1712 C CA . VAL A 1 225 ? -6.393 -10.733 25.734 1.00 84.31 225 VAL A CA 1
ATOM 1713 C C . VAL A 1 225 ? -7.051 -9.428 25.317 1.00 84.31 225 VAL A C 1
ATOM 1715 O O . VAL A 1 225 ? -8.241 -9.217 25.546 1.00 84.31 225 VAL A O 1
ATOM 1718 N N . VAL A 1 226 ? -6.245 -8.541 24.744 1.00 84.19 226 VAL A N 1
ATOM 1719 C CA . VAL A 1 226 ? -6.685 -7.243 24.245 1.00 84.19 226 VAL A CA 1
ATOM 1720 C C . VAL A 1 226 ? -6.543 -7.255 22.732 1.00 84.19 226 VAL A C 1
ATOM 1722 O O . VAL A 1 226 ? -5.436 -7.433 22.225 1.00 84.19 226 VAL A O 1
ATOM 1725 N N . VAL A 1 227 ? -7.654 -7.068 22.024 1.00 79.06 227 VAL A N 1
ATOM 1726 C CA . VAL A 1 227 ? -7.662 -6.863 20.573 1.00 79.06 227 VAL A CA 1
ATOM 1727 C C . VAL A 1 227 ? -7.872 -5.379 20.311 1.00 79.06 227 VAL A C 1
ATOM 1729 O O . VAL A 1 227 ? -8.710 -4.744 20.947 1.00 79.06 227 VAL A O 1
ATOM 1732 N N . SER A 1 228 ? -7.070 -4.811 19.417 1.00 75.06 228 SER A N 1
ATOM 1733 C CA . SER A 1 228 ? -7.118 -3.391 19.082 1.00 75.06 228 SER A CA 1
ATOM 1734 C C . SER A 1 228 ? -7.587 -3.228 17.638 1.00 75.06 228 SER A C 1
ATOM 1736 O O . SER A 1 228 ? -6.820 -3.522 16.727 1.00 75.06 228 SER A O 1
ATOM 1738 N N . GLU A 1 229 ? -8.817 -2.753 17.441 1.00 67.81 229 GLU A N 1
ATOM 1739 C CA . GLU A 1 229 ? -9.487 -2.640 16.132 1.00 67.81 229 GLU A CA 1
ATOM 1740 C C . GLU A 1 229 ? -9.619 -1.194 15.653 1.00 67.81 229 GLU A C 1
ATOM 1742 O O . GLU A 1 229 ? -9.653 -0.278 16.470 1.00 67.81 229 GLU A O 1
ATOM 1747 N N . LEU A 1 230 ? -9.702 -0.964 14.340 1.00 63.00 230 LEU A N 1
ATOM 1748 C CA . LEU A 1 230 ? -9.764 0.383 13.758 1.00 63.00 230 LEU A CA 1
ATOM 1749 C C . LEU A 1 230 ? -11.122 1.066 13.988 1.00 63.00 230 LEU A C 1
ATOM 1751 O O . LEU A 1 230 ? -12.186 0.467 13.903 1.00 63.00 230 LEU A O 1
ATOM 1755 N N . CYS A 1 231 ? -11.092 2.373 14.224 1.00 58.62 231 CYS A N 1
ATOM 1756 C CA . CYS A 1 231 ? -12.247 3.249 14.242 1.00 58.62 231 CYS A CA 1
ATOM 1757 C C . CYS A 1 231 ? -11.987 4.468 13.355 1.00 58.62 231 CYS A C 1
ATOM 1759 O O . CYS A 1 231 ? -10.982 5.173 13.503 1.00 58.62 231 CYS A O 1
ATOM 1761 N N . LEU A 1 232 ? -12.927 4.745 12.453 1.00 61.06 232 LEU A N 1
ATOM 1762 C CA . LEU A 1 232 ? -12.803 5.845 11.507 1.00 61.06 232 LEU A CA 1
ATOM 1763 C C . LEU A 1 232 ? -12.671 7.202 12.226 1.00 61.06 232 LEU A C 1
ATOM 1765 O O . LEU A 1 232 ? -13.392 7.470 13.198 1.00 61.06 232 LEU A O 1
ATOM 1769 N N . PRO A 1 233 ? -11.775 8.089 11.752 1.00 63.47 233 PRO A N 1
ATOM 1770 C CA . PRO A 1 233 ? -11.704 9.451 12.255 1.00 63.47 233 PRO A CA 1
ATOM 1771 C C . PRO A 1 233 ? -12.991 10.211 11.912 1.00 63.47 233 PRO A C 1
ATOM 1773 O O . PRO A 1 233 ? -13.669 9.932 10.912 1.00 63.47 233 PRO A O 1
ATOM 1776 N N . LYS A 1 234 ? -13.320 11.208 12.743 1.00 65.38 234 LYS A N 1
ATOM 1777 C CA . LYS A 1 234 ? -14.429 12.121 12.446 1.00 65.38 234 LYS A CA 1
ATOM 1778 C C . LYS A 1 234 ? -14.162 12.801 11.095 1.00 65.38 234 LYS A C 1
ATOM 1780 O O . LYS A 1 234 ? -13.020 13.198 10.858 1.00 65.38 234 LYS A O 1
ATOM 1785 N N . PRO A 1 235 ? -15.173 12.943 10.223 1.00 70.19 235 PRO A N 1
ATOM 1786 C CA . PRO A 1 235 ? -14.994 13.626 8.947 1.00 70.19 235 PRO A CA 1
ATOM 1787 C C . PRO A 1 235 ? -14.380 15.019 9.126 1.00 70.19 235 PRO A C 1
ATOM 1789 O O . PRO A 1 235 ? -14.745 15.730 10.066 1.00 70.19 235 PRO A O 1
ATOM 1792 N N . CYS A 1 236 ? -13.482 15.399 8.215 1.00 76.38 236 CYS A N 1
ATOM 1793 C CA . CYS A 1 236 ? -12.878 16.732 8.150 1.00 76.38 236 CYS A CA 1
ATOM 1794 C C . CYS A 1 236 ? -12.025 17.092 9.378 1.00 76.38 236 CYS A C 1
ATOM 1796 O O . CYS A 1 236 ? -11.938 18.264 9.746 1.00 76.38 236 CYS A O 1
ATOM 1798 N N . THR A 1 237 ? -11.418 16.097 10.034 1.00 73.69 237 THR A N 1
ATOM 1799 C CA . THR A 1 237 ? -10.533 16.335 11.190 1.00 73.69 237 THR A CA 1
ATOM 1800 C C . THR A 1 237 ? -9.059 16.106 10.894 1.00 73.69 237 THR A C 1
ATOM 1802 O O . THR A 1 237 ? -8.223 16.575 11.665 1.00 73.69 237 THR A O 1
ATOM 1805 N N . LEU A 1 238 ? -8.726 15.436 9.788 1.00 82.00 238 LEU A N 1
ATOM 1806 C CA . LEU A 1 238 ? -7.347 15.206 9.362 1.00 82.00 238 LEU A CA 1
ATOM 1807 C C . LEU A 1 238 ? -7.135 15.719 7.928 1.00 82.00 238 LEU A C 1
ATOM 1809 O O . LEU A 1 238 ? -8.083 16.046 7.214 1.00 82.00 238 LEU A O 1
ATOM 1813 N N . SER A 1 239 ? -5.873 15.792 7.502 1.00 89.69 239 SER A N 1
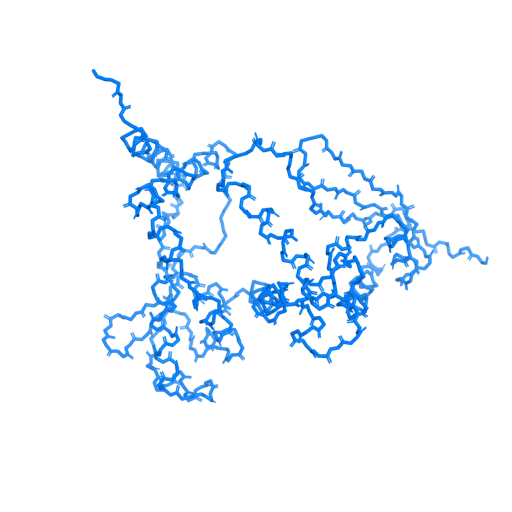ATOM 1814 C CA . SER A 1 239 ? -5.526 16.079 6.107 1.00 89.69 239 SER A CA 1
ATOM 1815 C C . SER A 1 239 ? -6.035 14.963 5.174 1.00 89.69 239 SER A C 1
ATOM 1817 O O . SER A 1 239 ? -6.153 13.812 5.610 1.00 89.69 239 SER A O 1
ATOM 1819 N N . PRO A 1 240 ? -6.273 15.230 3.874 1.00 90.62 240 PRO A N 1
ATOM 1820 C CA . PRO A 1 240 ? -6.642 14.180 2.922 1.00 90.62 240 PRO A CA 1
ATOM 1821 C C . PRO A 1 240 ? -5.647 13.012 2.884 1.00 90.62 240 PRO A C 1
ATOM 1823 O O . PRO A 1 240 ? -6.060 11.861 2.767 1.00 90.62 240 PRO A O 1
ATOM 1826 N N . TYR A 1 241 ? -4.347 13.290 3.023 1.00 91.25 241 TYR A N 1
ATOM 1827 C CA . TYR A 1 241 ? -3.302 12.267 3.084 1.00 91.25 241 TYR A CA 1
ATOM 1828 C C . TYR A 1 241 ? -3.439 11.381 4.332 1.00 91.25 241 TYR A C 1
ATOM 1830 O O . TYR A 1 241 ? -3.410 10.155 4.221 1.00 91.25 241 TYR A O 1
ATOM 1838 N N . ALA A 1 242 ? -3.647 11.980 5.509 1.00 84.56 242 ALA A N 1
ATOM 1839 C CA . ALA A 1 242 ? -3.826 11.238 6.756 1.00 84.56 242 ALA A CA 1
ATOM 1840 C C . ALA A 1 242 ? -5.159 10.464 6.802 1.00 84.56 242 ALA A C 1
ATOM 1842 O O . ALA A 1 242 ? -5.191 9.334 7.291 1.00 84.56 242 ALA A O 1
ATOM 1843 N N . GLU A 1 243 ? -6.251 11.017 6.254 1.00 81.69 243 GLU A N 1
ATOM 1844 C CA . GLU A 1 243 ? -7.539 10.309 6.162 1.00 81.69 243 GLU A CA 1
ATOM 1845 C C . GLU A 1 243 ? -7.491 9.128 5.182 1.00 81.69 243 GLU A C 1
ATOM 1847 O O . GLU A 1 243 ? -8.158 8.114 5.413 1.00 81.69 243 GLU A O 1
ATOM 1852 N N . ARG A 1 244 ? -6.696 9.226 4.105 1.00 87.62 244 ARG A N 1
ATOM 1853 C CA . ARG A 1 244 ? -6.677 8.257 2.996 1.00 87.62 244 ARG A CA 1
ATOM 1854 C C . ARG A 1 244 ? -6.488 6.820 3.456 1.00 87.62 244 ARG A C 1
ATOM 1856 O O . ARG A 1 244 ? -7.184 5.944 2.957 1.00 87.62 244 ARG A O 1
ATOM 1863 N N . SER A 1 245 ? -5.572 6.571 4.391 1.00 78.88 245 SER A N 1
ATOM 1864 C CA . SER A 1 245 ? -5.291 5.212 4.869 1.00 78.88 245 SER A CA 1
ATOM 1865 C C . SER A 1 245 ? -6.522 4.582 5.530 1.00 78.88 245 SER A C 1
ATOM 1867 O O . SER A 1 245 ? -6.975 3.519 5.107 1.00 78.88 245 SER A O 1
ATOM 1869 N N . ALA A 1 246 ? -7.129 5.282 6.495 1.00 73.00 246 ALA A N 1
ATOM 1870 C CA . ALA A 1 246 ? -8.302 4.791 7.215 1.00 73.00 246 ALA A CA 1
ATOM 1871 C C . ALA A 1 246 ? -9.515 4.608 6.289 1.00 73.00 246 ALA A C 1
ATOM 1873 O O . ALA A 1 246 ? -10.208 3.599 6.376 1.00 73.00 246 ALA A O 1
ATOM 1874 N N . ARG A 1 247 ? -9.747 5.552 5.367 1.00 82.19 247 ARG A N 1
ATOM 1875 C CA . ARG A 1 247 ? -10.856 5.483 4.398 1.00 82.19 247 ARG A CA 1
ATOM 1876 C C . ARG A 1 247 ? -10.649 4.397 3.341 1.00 82.19 247 ARG A C 1
ATOM 1878 O O . ARG A 1 247 ? -11.602 3.736 2.951 1.00 82.19 247 ARG A O 1
ATOM 1885 N N . SER A 1 248 ? -9.413 4.198 2.887 1.00 84.81 248 SER A N 1
ATOM 1886 C CA . SER A 1 248 ? -9.065 3.118 1.956 1.00 84.81 248 SER A CA 1
ATOM 1887 C C . SER A 1 248 ? -9.274 1.748 2.600 1.00 84.81 248 SER A C 1
ATOM 1889 O O . SER A 1 248 ? -9.826 0.842 1.974 1.00 84.81 248 SER A O 1
ATOM 1891 N N . PHE A 1 249 ? -8.878 1.607 3.868 1.00 81.25 249 PHE A N 1
ATOM 1892 C CA . PHE A 1 249 ? -9.099 0.383 4.628 1.00 81.25 249 PHE A CA 1
ATOM 1893 C C . PHE A 1 249 ? -10.593 0.095 4.815 1.00 81.25 249 PHE A C 1
ATOM 1895 O O . PHE A 1 249 ? -11.030 -1.000 4.483 1.00 81.25 249 PHE A O 1
ATOM 1902 N N . ASP A 1 250 ? -11.379 1.088 5.236 1.00 80.81 250 ASP A N 1
ATOM 1903 C CA . ASP A 1 250 ? -12.841 0.998 5.365 1.00 80.81 250 ASP A CA 1
ATOM 1904 C C . ASP A 1 250 ? -13.523 0.567 4.058 1.00 80.81 250 ASP A C 1
ATOM 1906 O O . ASP A 1 250 ? -14.266 -0.414 4.020 1.00 80.81 250 ASP A O 1
ATOM 1910 N N . LEU A 1 251 ? -13.183 1.214 2.938 1.00 86.38 251 LEU A N 1
ATOM 1911 C CA . LEU A 1 251 ? -13.717 0.837 1.629 1.00 86.38 251 LEU A CA 1
ATOM 1912 C C . LEU A 1 251 ? -13.311 -0.590 1.226 1.00 86.38 251 LEU A C 1
ATOM 1914 O O . LEU A 1 251 ? -14.097 -1.320 0.619 1.00 86.38 251 LEU A O 1
ATOM 1918 N N . SER A 1 252 ? -12.097 -1.009 1.585 1.00 86.56 252 SER A N 1
ATOM 1919 C CA . SER A 1 252 ? -11.633 -2.376 1.350 1.00 86.56 252 SER A CA 1
ATOM 1920 C C . SER A 1 252 ? -12.397 -3.386 2.211 1.00 86.56 252 SER A C 1
ATOM 1922 O O . SER A 1 252 ? -12.797 -4.428 1.696 1.00 86.56 252 SER A O 1
ATOM 1924 N N . MET A 1 253 ? -12.669 -3.073 3.484 1.00 83.00 253 MET A N 1
ATOM 1925 C CA . MET A 1 253 ? -13.526 -3.891 4.351 1.00 83.00 253 MET A CA 1
ATOM 1926 C C . MET A 1 253 ? -14.946 -3.978 3.788 1.00 83.00 253 MET A C 1
ATOM 1928 O O . MET A 1 253 ? -15.540 -5.058 3.766 1.00 83.00 253 MET A O 1
ATOM 1932 N N . LYS A 1 254 ? -15.468 -2.888 3.212 1.00 83.38 254 LYS A N 1
ATOM 1933 C CA . LYS A 1 254 ? -16.737 -2.926 2.479 1.00 83.38 254 LYS A CA 1
ATOM 1934 C C . LYS A 1 254 ? -16.692 -3.888 1.293 1.00 83.38 254 LYS A C 1
ATOM 1936 O O . LYS A 1 254 ? -17.590 -4.711 1.142 1.00 83.38 254 LYS A O 1
ATOM 1941 N N . GLY A 1 255 ? -15.636 -3.835 0.485 1.00 87.94 255 GLY A N 1
ATOM 1942 C CA . GLY A 1 255 ? -15.434 -4.768 -0.629 1.00 87.94 255 GLY A CA 1
ATOM 1943 C C . GLY A 1 255 ? -15.366 -6.231 -0.194 1.00 87.94 255 GLY A C 1
ATOM 1944 O O . GLY A 1 255 ? -15.809 -7.113 -0.926 1.00 87.94 255 GLY A O 1
ATOM 1945 N N . ILE A 1 256 ? -14.840 -6.499 0.996 1.00 84.50 256 ILE A N 1
ATOM 1946 C CA . ILE A 1 256 ? -14.636 -7.858 1.497 1.00 84.50 256 ILE A CA 1
ATOM 1947 C C . ILE A 1 256 ? -15.906 -8.461 2.102 1.00 84.50 256 ILE A C 1
ATOM 1949 O O . ILE A 1 256 ? -16.185 -9.634 1.874 1.00 84.50 256 ILE A O 1
ATOM 1953 N N . GLN A 1 257 ? -16.660 -7.683 2.875 1.00 78.69 257 GLN A N 1
ATOM 1954 C CA . GLN A 1 257 ? -17.740 -8.218 3.719 1.00 78.69 257 GLN A CA 1
ATOM 1955 C C . GLN A 1 257 ? -18.836 -7.197 4.031 1.00 78.69 257 GLN A C 1
ATOM 1957 O O . GLN A 1 257 ? -19.451 -7.249 5.092 1.00 78.69 257 GLN A O 1
ATOM 1962 N N . ASN A 1 258 ? -19.015 -6.199 3.164 1.00 81.06 258 ASN A N 1
ATOM 1963 C CA . ASN A 1 258 ? -19.887 -5.054 3.423 1.00 81.06 258 ASN A CA 1
ATOM 1964 C C . ASN A 1 258 ? -19.561 -4.293 4.716 1.00 81.06 258 ASN A C 1
ATOM 1966 O O . ASN A 1 258 ? -20.416 -3.598 5.250 1.00 81.06 258 ASN A O 1
ATOM 1970 N N . ALA A 1 259 ? -18.302 -4.362 5.169 1.00 62.97 259 ALA A N 1
ATOM 1971 C CA . ALA A 1 259 ? -17.835 -3.699 6.381 1.00 62.97 259 ALA A CA 1
ATOM 1972 C C . ALA A 1 259 ? -18.663 -4.082 7.619 1.00 62.97 259 ALA A C 1
ATOM 1974 O O . ALA A 1 259 ? -18.766 -3.287 8.553 1.00 62.97 259 ALA A O 1
ATOM 1975 N N . LYS A 1 260 ? -19.218 -5.308 7.659 1.00 60.72 260 LYS A N 1
ATOM 1976 C CA . LYS A 1 260 ? -19.685 -5.883 8.920 1.00 60.72 260 LYS A CA 1
ATOM 1977 C C . LYS A 1 260 ? -18.463 -6.137 9.800 1.00 60.72 260 LYS A C 1
ATOM 1979 O O . LYS A 1 260 ? -17.843 -7.197 9.752 1.00 60.72 260 LYS A O 1
ATOM 1984 N N . GLU A 1 261 ? -18.066 -5.105 10.529 1.00 61.78 261 GLU A N 1
ATOM 1985 C CA . GLU A 1 261 ? -17.179 -5.227 11.674 1.00 61.78 261 GLU A CA 1
ATOM 1986 C C . GLU A 1 261 ? -17.864 -6.112 12.716 1.00 61.78 261 GLU A C 1
ATOM 1988 O O . GLU A 1 261 ? -19.088 -6.061 12.860 1.00 61.78 261 GLU A O 1
ATOM 1993 N N . ARG A 1 262 ? -17.084 -6.926 13.436 1.00 64.50 262 ARG A N 1
ATOM 1994 C CA . ARG A 1 262 ? -17.631 -7.719 14.543 1.00 64.50 262 ARG A CA 1
ATOM 1995 C C . ARG A 1 262 ? -18.165 -6.766 15.605 1.00 64.50 262 ARG A C 1
ATOM 1997 O O . ARG A 1 262 ? -17.411 -5.942 16.136 1.00 64.50 262 ARG A O 1
ATOM 2004 N N . ASP A 1 263 ? -19.448 -6.883 15.913 1.00 64.69 263 ASP A N 1
ATOM 2005 C CA . ASP A 1 263 ? -20.032 -6.201 17.059 1.00 64.69 263 ASP A CA 1
ATOM 2006 C C . ASP A 1 263 ? -19.651 -6.906 18.377 1.00 64.69 263 ASP A C 1
ATOM 2008 O O . ASP A 1 263 ? -18.827 -7.825 18.413 1.00 64.69 263 ASP A O 1
ATOM 2012 N N . ALA A 1 264 ? -20.185 -6.422 19.498 1.00 68.31 264 ALA A N 1
ATOM 2013 C CA . ALA A 1 264 ? -19.891 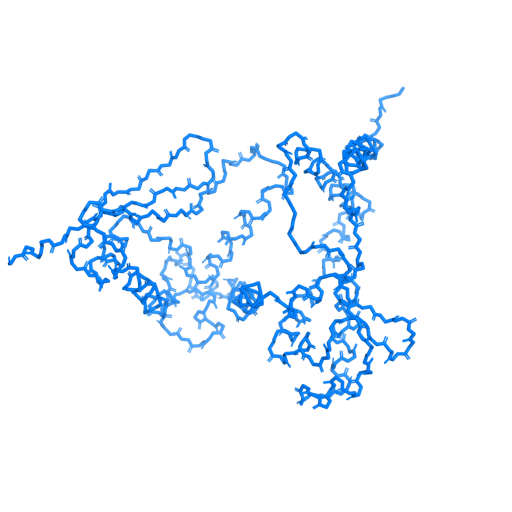-7.000 20.805 1.00 68.31 264 ALA A CA 1
ATOM 2014 C C . ALA A 1 264 ? -20.310 -8.479 20.903 1.00 68.31 264 ALA A C 1
ATOM 2016 O O . ALA A 1 264 ? -19.568 -9.264 21.493 1.00 68.31 264 ALA A O 1
ATOM 2017 N N . ASP A 1 265 ? -21.433 -8.850 20.285 1.00 71.06 265 ASP A N 1
ATOM 2018 C CA . ASP A 1 265 ? -21.984 -10.204 20.326 1.00 71.06 265 ASP A CA 1
ATOM 2019 C C . ASP A 1 265 ? -21.163 -11.140 19.425 1.00 71.06 265 ASP A C 1
ATOM 2021 O O . ASP A 1 265 ? -20.881 -12.278 19.803 1.00 71.06 265 ASP A O 1
ATOM 2025 N N . ASP A 1 266 ? -20.717 -10.660 18.259 1.00 73.62 266 ASP A N 1
ATOM 2026 C CA . ASP A 1 266 ? -19.801 -11.378 17.367 1.00 73.62 266 ASP A CA 1
ATOM 2027 C C . ASP A 1 266 ? -18.441 -11.638 18.054 1.00 73.62 266 ASP A C 1
ATOM 2029 O O . ASP A 1 266 ? -17.863 -12.724 17.933 1.00 73.62 266 ASP A O 1
ATOM 2033 N N . TRP A 1 267 ? -17.908 -10.653 18.794 1.00 77.50 267 TRP A N 1
ATOM 2034 C CA . TRP A 1 267 ? -16.666 -10.812 19.564 1.00 77.50 267 TRP A CA 1
ATOM 2035 C C . TRP A 1 267 ? -16.828 -11.783 20.732 1.00 77.50 267 TRP A C 1
ATOM 2037 O O . TRP A 1 267 ? -15.947 -12.620 20.947 1.00 77.50 267 TRP A O 1
ATOM 2047 N N . GLU A 1 268 ? -17.929 -11.690 21.476 1.00 81.69 268 GLU A N 1
ATOM 2048 C CA . GLU A 1 268 ? -18.245 -12.613 22.565 1.00 81.69 268 GLU A CA 1
ATOM 2049 C C . GLU A 1 268 ? -18.339 -14.057 22.055 1.00 81.69 268 GLU A C 1
ATOM 2051 O O . GLU A 1 268 ? -17.634 -14.932 22.567 1.00 81.69 268 GLU A O 1
ATOM 2056 N N . GLN A 1 269 ? -19.095 -1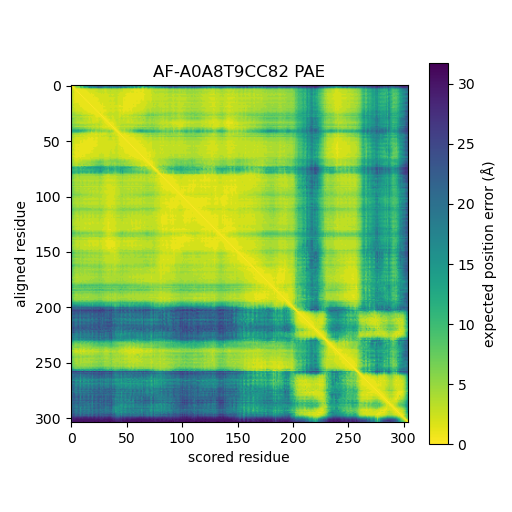4.280 20.975 1.00 80.81 269 GLN A N 1
ATOM 2057 C CA . GLN A 1 269 ? -19.221 -15.587 20.327 1.00 80.81 269 GLN A CA 1
ATOM 2058 C C . GLN A 1 269 ? -17.874 -16.129 19.843 1.00 80.81 269 GLN A C 1
ATOM 2060 O O . GLN A 1 269 ? -17.590 -17.313 20.020 1.00 80.81 269 GLN A O 1
ATOM 2065 N N . LEU A 1 270 ? -17.008 -15.290 19.262 1.00 80.31 270 LEU A N 1
ATOM 2066 C CA . LEU A 1 270 ? -15.684 -15.722 18.808 1.00 80.31 270 LEU A CA 1
ATOM 2067 C C . LEU A 1 270 ? -14.796 -16.189 19.972 1.00 80.31 270 LEU A C 1
ATOM 2069 O O . LEU A 1 270 ? -14.105 -17.206 19.850 1.00 80.31 270 LEU A O 1
ATOM 2073 N N . PHE A 1 271 ? -14.793 -15.454 21.089 1.00 86.06 271 PHE A N 1
ATOM 2074 C CA . PHE A 1 271 ? -14.046 -15.836 22.288 1.00 86.06 271 PHE A CA 1
ATOM 2075 C C . PHE A 1 271 ? -14.583 -17.138 22.888 1.00 86.06 271 PHE A C 1
ATOM 2077 O O . PHE A 1 271 ? -13.789 -18.039 23.163 1.00 86.06 271 PHE A O 1
ATOM 2084 N N . GLU A 1 272 ? -15.904 -17.271 23.017 1.00 86.94 272 GLU A N 1
ATOM 2085 C CA . GLU A 1 272 ? -16.548 -18.486 23.524 1.00 86.94 272 GLU A CA 1
ATOM 2086 C C . GLU A 1 272 ? -16.278 -19.699 22.620 1.00 86.94 272 GLU A C 1
ATOM 2088 O O . GLU A 1 272 ? -15.900 -20.771 23.099 1.00 86.94 272 GLU A O 1
ATOM 2093 N N . PHE A 1 273 ? -16.380 -19.523 21.301 1.00 83.12 273 PHE A N 1
ATOM 2094 C CA . PHE A 1 273 ? -16.072 -20.565 20.322 1.00 83.12 273 PHE A CA 1
ATOM 2095 C C . PHE A 1 273 ? -14.589 -20.971 20.346 1.00 83.12 273 PHE A C 1
ATOM 2097 O O . PHE A 1 273 ? -14.231 -22.133 20.092 1.00 83.12 273 PHE A O 1
ATOM 2104 N N . ALA A 1 274 ? -13.695 -20.026 20.658 1.00 83.56 274 ALA A N 1
ATOM 2105 C CA . ALA A 1 274 ? -12.285 -20.327 20.839 1.00 83.56 274 ALA A CA 1
ATOM 2106 C C . ALA A 1 274 ? -12.053 -21.219 22.064 1.00 83.56 274 ALA A C 1
ATOM 2108 O O . ALA A 1 274 ? -11.392 -22.256 21.915 1.00 83.56 274 ALA A O 1
ATOM 2109 N N . ASP A 1 275 ? -12.605 -20.837 23.218 1.00 88.06 275 ASP A N 1
ATOM 2110 C CA . ASP A 1 275 ? -12.667 -21.614 24.461 1.00 88.06 275 ASP A CA 1
ATOM 2111 C C . ASP A 1 275 ? -13.648 -20.936 25.441 1.00 88.06 275 ASP A C 1
ATOM 2113 O O . ASP A 1 275 ? -13.545 -19.733 25.684 1.00 88.06 275 ASP A O 1
ATOM 2117 N N . SER A 1 276 ? -14.549 -21.695 26.072 1.00 90.38 276 SER A N 1
ATOM 2118 C CA . SER A 1 276 ? -15.577 -21.160 26.987 1.00 90.38 276 SER A CA 1
ATOM 2119 C C . SER A 1 276 ? -15.018 -20.470 28.246 1.00 90.38 276 SER A C 1
ATOM 2121 O O . SER A 1 276 ? -15.753 -19.800 28.986 1.00 90.38 276 SER A O 1
ATOM 2123 N N . ARG A 1 277 ? -13.712 -20.619 28.507 1.00 90.38 277 ARG A N 1
ATOM 2124 C CA . ARG A 1 277 ? -12.963 -19.939 29.574 1.00 90.38 277 ARG A CA 1
ATOM 2125 C C . ARG A 1 277 ? -12.594 -18.494 29.260 1.00 90.38 277 ARG A C 1
ATOM 2127 O O . ARG A 1 277 ? -12.263 -17.748 30.185 1.00 90.38 277 ARG A O 1
ATOM 2134 N N . PHE A 1 278 ? -12.655 -18.071 27.999 1.00 90.06 278 PHE A N 1
ATOM 2135 C CA . PHE A 1 278 ? -12.603 -16.647 27.693 1.00 90.06 278 PHE A CA 1
ATOM 2136 C C . PHE A 1 278 ? -13.906 -15.983 28.138 1.00 90.06 278 PHE A C 1
ATOM 2138 O O . PHE A 1 278 ? -14.997 -16.413 27.777 1.00 90.06 278 PHE A O 1
ATOM 2145 N N . LYS A 1 279 ? -13.791 -14.918 28.932 1.00 92.06 279 LYS A N 1
ATOM 2146 C CA . LYS A 1 279 ? -14.911 -14.088 29.379 1.00 92.06 279 LYS A CA 1
ATOM 2147 C C . LYS A 1 279 ? -14.778 -12.709 28.764 1.00 92.06 279 LYS A C 1
ATOM 2149 O O . LYS A 1 279 ? -13.882 -11.950 29.144 1.00 92.06 279 LYS A O 1
ATOM 2154 N N . PHE A 1 280 ? -15.653 -12.405 27.814 1.00 88.25 280 PHE A N 1
ATOM 2155 C CA . PHE A 1 280 ? -15.714 -11.105 27.167 1.00 88.25 280 PHE A CA 1
ATOM 2156 C C . PHE A 1 280 ? -16.014 -10.000 28.192 1.00 88.25 280 PHE A C 1
ATOM 2158 O O . PHE A 1 280 ? -16.850 -10.158 29.076 1.00 88.25 280 PHE A O 1
ATOM 2165 N N . GLN A 1 281 ? -15.269 -8.898 28.118 1.00 88.75 281 GLN A N 1
ATOM 2166 C CA . GLN A 1 281 ? -15.340 -7.766 29.053 1.00 88.75 281 GLN A CA 1
ATOM 2167 C C . GLN A 1 281 ? -15.845 -6.483 28.376 1.00 88.75 281 GLN A C 1
ATOM 2169 O O . GLN A 1 281 ? -15.890 -5.430 29.012 1.00 88.75 281 GLN A O 1
ATOM 2174 N N . GLY A 1 282 ? -16.199 -6.550 27.090 1.00 82.44 282 GLY A N 1
ATOM 2175 C CA . GLY A 1 282 ? -16.678 -5.413 26.313 1.00 82.44 282 GLY A CA 1
ATOM 2176 C C . GLY A 1 282 ? -15.607 -4.725 25.464 1.00 82.44 282 GLY A C 1
ATOM 2177 O O . GLY A 1 282 ? -14.436 -5.119 25.414 1.00 82.44 282 GLY A O 1
ATOM 2178 N N . ILE A 1 283 ? -16.051 -3.665 24.788 1.00 80.88 283 ILE A N 1
ATOM 2179 C CA . ILE A 1 283 ? -15.254 -2.846 23.872 1.00 80.88 283 ILE A CA 1
ATOM 2180 C C . ILE A 1 283 ? -15.191 -1.421 24.421 1.00 80.88 283 ILE A C 1
ATOM 2182 O O . ILE A 1 283 ? -16.210 -0.824 24.760 1.00 80.88 283 ILE A O 1
ATOM 2186 N N . THR A 1 284 ? -13.991 -0.854 24.503 1.00 84.25 284 THR A N 1
ATOM 2187 C CA . THR A 1 284 ? -13.758 0.520 24.969 1.00 84.25 284 THR A CA 1
ATOM 2188 C C . THR A 1 284 ? -12.975 1.300 23.929 1.00 84.25 284 THR A C 1
ATOM 2190 O O . THR A 1 284 ? -12.040 0.775 23.341 1.00 84.25 284 THR A O 1
ATOM 2193 N N . LYS A 1 285 ? -13.307 2.571 23.697 1.00 74.56 285 LYS A N 1
ATOM 2194 C CA . LYS A 1 285 ? -12.532 3.434 22.798 1.00 74.56 285 LYS A CA 1
ATOM 2195 C C . LYS A 1 285 ? -11.820 4.517 23.609 1.00 74.56 285 LYS A C 1
ATOM 2197 O O . LYS A 1 285 ? -12.500 5.399 24.137 1.00 74.56 285 LYS A O 1
ATOM 2202 N N . PRO A 1 286 ? -10.480 4.482 23.734 1.00 78.81 286 PRO A N 1
ATOM 2203 C CA . PRO A 1 286 ? -9.747 5.538 24.423 1.00 78.81 286 PRO A CA 1
ATOM 2204 C C . PRO A 1 286 ? -9.938 6.901 23.744 1.00 78.81 286 PRO A C 1
ATOM 2206 O O . PRO A 1 286 ? -9.991 7.000 22.515 1.00 78.81 286 PRO A O 1
ATOM 2209 N N . ASN A 1 287 ? -10.003 7.971 24.540 1.00 65.19 287 ASN A N 1
ATOM 2210 C CA . ASN A 1 287 ? -10.137 9.329 24.012 1.00 65.19 287 ASN A CA 1
ATOM 2211 C C . ASN A 1 287 ? -8.959 9.679 23.090 1.00 65.19 287 ASN A C 1
ATOM 2213 O O . ASN A 1 287 ? -7.801 9.522 23.465 1.00 65.19 287 ASN A O 1
ATOM 2217 N N . GLY A 1 288 ? -9.266 10.162 21.883 1.00 55.19 288 GLY A N 1
ATOM 2218 C CA . GLY A 1 288 ? -8.265 10.520 20.870 1.00 55.19 288 GLY A CA 1
ATOM 2219 C C . GLY A 1 288 ? -7.663 9.337 20.101 1.00 55.19 288 GLY A C 1
ATOM 2220 O O . GLY A 1 288 ? -6.913 9.561 19.158 1.00 55.19 288 GLY A O 1
ATOM 2221 N N . SER A 1 289 ? -8.009 8.094 20.452 1.00 62.97 289 SER A N 1
ATOM 2222 C CA . SER A 1 289 ? -7.554 6.904 19.733 1.00 62.97 289 SER A CA 1
ATOM 2223 C C . SER A 1 289 ? -8.359 6.688 18.450 1.00 62.97 289 SER A C 1
ATOM 2225 O O . SER A 1 289 ? -9.592 6.781 18.442 1.00 62.97 289 SER A O 1
ATOM 2227 N N . THR A 1 290 ? -7.667 6.339 17.367 1.00 55.69 290 THR A N 1
ATOM 2228 C CA . THR A 1 290 ? -8.279 5.766 16.161 1.00 55.69 290 THR A CA 1
ATOM 2229 C C . THR A 1 290 ? -8.536 4.271 16.308 1.00 55.69 290 THR A C 1
ATOM 2231 O O . THR A 1 290 ? -9.073 3.685 15.385 1.00 55.69 290 THR A O 1
ATOM 2234 N N . LEU A 1 291 ? -8.182 3.648 17.436 1.00 69.19 291 LEU A N 1
ATOM 2235 C CA . LEU A 1 291 ? -8.430 2.235 17.713 1.00 69.19 291 LEU A CA 1
ATOM 2236 C C . LEU A 1 291 ? -9.379 2.039 18.908 1.00 69.19 291 LEU A C 1
ATOM 2238 O O . LEU A 1 291 ? -9.313 2.790 19.887 1.00 69.19 291 LEU A O 1
ATOM 2242 N N . SER A 1 292 ? -10.222 1.013 18.833 1.00 76.50 292 SER A N 1
ATOM 2243 C CA . SER A 1 292 ? -11.043 0.469 19.917 1.00 76.50 292 SER A CA 1
ATOM 2244 C C . SER A 1 292 ? -10.349 -0.737 20.552 1.00 76.50 292 SER A C 1
ATOM 2246 O O . SER A 1 292 ? -9.681 -1.505 19.874 1.00 76.50 292 SER A O 1
ATOM 2248 N N . ILE A 1 293 ? -10.521 -0.913 21.856 1.00 85.31 293 ILE A N 1
ATOM 2249 C CA . ILE A 1 293 ? -9.974 -1.998 22.669 1.00 85.31 293 ILE A CA 1
ATOM 2250 C C . ILE A 1 293 ? -11.096 -2.984 22.985 1.00 85.31 293 ILE A C 1
ATOM 2252 O O . ILE A 1 293 ? -11.977 -2.674 23.785 1.00 85.31 293 ILE A O 1
ATOM 2256 N N . VAL A 1 294 ? -11.035 -4.169 22.389 1.00 86.38 294 VAL A N 1
ATOM 2257 C CA . VAL A 1 294 ? -11.840 -5.344 22.735 1.00 86.38 294 VAL A CA 1
ATOM 2258 C C . VAL A 1 294 ? -11.092 -6.115 23.821 1.00 86.38 294 VAL A C 1
ATOM 2260 O O . VAL A 1 294 ? -9.902 -6.397 23.670 1.00 86.38 294 VAL A O 1
ATOM 2263 N N . ASN A 1 295 ? -11.750 -6.443 24.928 1.00 89.50 295 ASN A N 1
ATOM 2264 C CA . ASN A 1 295 ? -11.097 -7.071 26.076 1.00 89.50 295 ASN A CA 1
ATOM 2265 C C . ASN A 1 295 ? -11.782 -8.392 26.438 1.00 89.50 295 ASN A C 1
ATOM 2267 O O . ASN A 1 295 ? -13.001 -8.436 26.582 1.00 89.50 295 ASN A O 1
ATOM 2271 N N . ALA A 1 296 ? -11.000 -9.448 26.644 1.00 91.00 296 ALA A N 1
ATOM 2272 C CA . ALA A 1 296 ? -11.467 -10.700 27.227 1.00 91.00 296 ALA A CA 1
ATOM 2273 C C . ALA A 1 296 ? -10.501 -11.170 28.316 1.00 91.00 296 ALA A C 1
ATOM 2275 O O . ALA A 1 296 ? -9.281 -11.123 28.149 1.00 91.00 296 ALA A O 1
ATOM 2276 N N . SER A 1 297 ? -11.038 -11.638 29.438 1.00 92.75 297 SER A N 1
ATOM 2277 C CA . SER A 1 297 ? -10.252 -12.254 30.507 1.00 92.75 297 SER A CA 1
ATOM 2278 C C . SER A 1 297 ? -10.269 -13.773 30.403 1.00 92.75 297 SER A C 1
ATOM 2280 O O . SER A 1 297 ? -11.247 -14.356 29.948 1.00 92.75 297 SER A O 1
ATOM 2282 N N . TRP A 1 298 ? -9.213 -14.413 30.883 1.00 91.00 298 TRP A N 1
ATOM 2283 C CA . TRP A 1 298 ? -9.107 -15.862 30.983 1.00 91.00 298 TRP A CA 1
ATOM 2284 C C . TRP A 1 298 ? -9.469 -16.352 32.387 1.00 91.00 298 TRP A C 1
ATOM 2286 O O . TRP A 1 298 ? -8.853 -15.906 33.359 1.00 91.00 298 TRP A O 1
ATOM 2296 N N . ASP A 1 299 ? -10.424 -17.277 32.494 1.00 88.50 299 ASP A N 1
ATOM 2297 C CA . ASP A 1 299 ? -10.761 -17.973 33.743 1.00 88.50 299 ASP A CA 1
ATOM 2298 C C . ASP A 1 299 ? -10.372 -19.455 33.650 1.00 88.50 299 ASP A C 1
ATOM 2300 O O . ASP A 1 299 ? -10.913 -20.207 32.845 1.00 88.50 299 ASP A O 1
ATOM 2304 N N . GLU A 1 300 ? -9.427 -19.913 34.473 1.00 77.06 300 GLU A N 1
ATOM 2305 C CA . GLU A 1 300 ? -8.989 -21.319 34.447 1.00 77.06 300 GLU A CA 1
ATOM 2306 C C . GLU A 1 300 ? -10.084 -22.298 34.894 1.00 77.06 300 GLU A C 1
ATOM 2308 O O . GLU A 1 300 ? -10.010 -23.492 34.582 1.00 77.06 300 GLU A O 1
ATOM 2313 N N . LYS A 1 301 ? -11.107 -21.816 35.608 1.00 67.19 301 LYS A N 1
ATOM 2314 C CA . LYS A 1 301 ? -12.205 -22.649 36.085 1.00 67.19 301 LYS A CA 1
ATOM 2315 C C . LYS A 1 301 ? -13.270 -22.753 35.000 1.00 67.19 301 LYS A C 1
ATOM 2317 O O . LYS A 1 301 ? -14.067 -21.845 34.792 1.00 67.19 301 LYS A O 1
ATOM 2322 N N . SER A 1 302 ? -13.320 -23.913 34.345 1.00 50.75 302 SER A N 1
ATOM 2323 C CA . SER A 1 302 ? -14.519 -24.351 33.627 1.00 50.75 302 SER A CA 1
ATOM 2324 C C . SER A 1 302 ? -15.703 -24.239 34.586 1.00 50.75 302 SER A C 1
ATOM 2326 O O . SER A 1 302 ? -15.748 -24.945 35.595 1.00 50.75 302 SER A O 1
ATOM 2328 N N . THR A 1 303 ? -16.646 -23.346 34.300 1.00 49.53 303 THR A N 1
ATOM 2329 C CA . THR A 1 303 ? -17.981 -23.463 34.888 1.00 49.53 303 THR A CA 1
ATOM 2330 C C . THR A 1 303 ? -18.559 -24.754 34.316 1.00 49.53 303 THR A C 1
ATOM 2332 O O . THR A 1 303 ? -18.575 -24.935 33.100 1.00 49.53 303 THR A O 1
ATOM 2335 N N . ALA A 1 304 ? -18.818 -25.708 35.208 1.00 38.41 304 ALA A N 1
ATOM 2336 C CA . ALA A 1 304 ? -19.383 -27.014 34.890 1.00 38.41 304 ALA A CA 1
ATOM 2337 C C . ALA A 1 304 ? -20.802 -26.890 34.326 1.00 38.41 304 ALA A C 1
ATOM 2339 O O . ALA A 1 304 ? -21.495 -25.922 34.718 1.00 38.41 304 ALA A O 1
#